Protein AF-A0A813IQT1-F1 (afdb_monomer_lite)

Secondary structure (DSSP, 8-state):
--STTS-SS-S---HHHHHHHHHHHHHHHT-HHHHTTS--SSS-HHHHHHHHHHHHHHHHHHHHHHHHHTTSSBTTS--GGG-PPPPPHHHHHHHHHHHHHHHHHHHHHHHHHH-------TT--HHHHHHHHHHHHHHHHHHHHHHHHHHHHHHHHHHHHHTTB-GGGHHHHHHHHHHHHHIIIIIHHHHHHHHHHHHHHHHHHH-THHHHS--GGGS--GGGGS------------------------------------SSSS--

Structure (mmCIF, N/CA/C/O backbone):
data_AF-A0A813IQT1-F1
#
_entry.id   AF-A0A813IQT1-F1
#
loop_
_atom_site.group_PDB
_atom_site.id
_atom_site.type_symbol
_atom_site.label_atom_id
_atom_site.label_alt_id
_atom_site.label_comp_id
_atom_site.label_asym_id
_atom_site.label_entity_id
_atom_site.label_seq_id
_atom_site.pdbx_PDB_ins_code
_atom_site.Cartn_x
_atom_site.Cartn_y
_atom_site.Cartn_z
_atom_site.occupancy
_atom_site.B_iso_or_equiv
_atom_site.auth_seq_id
_atom_site.auth_comp_id
_atom_site.auth_asym_id
_atom_site.auth_atom_id
_atom_site.pdbx_PDB_model_num
ATOM 1 N N . ALA A 1 1 ? 20.586 17.215 -17.213 1.00 43.97 1 ALA A N 1
ATOM 2 C CA . ALA A 1 1 ? 20.617 18.645 -16.822 1.00 43.97 1 ALA A CA 1
ATOM 3 C C . ALA A 1 1 ? 19.893 19.003 -15.509 1.00 43.97 1 ALA A C 1
ATOM 5 O O . ALA A 1 1 ? 20.012 20.142 -15.084 1.00 43.97 1 ALA A O 1
ATOM 6 N N . PHE A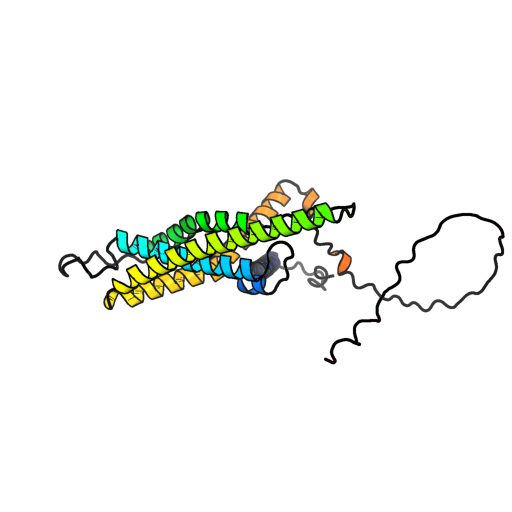 1 2 ? 19.193 18.095 -14.807 1.00 38.38 2 PHE A N 1
ATOM 7 C CA . PHE A 1 2 ? 18.514 18.451 -13.538 1.00 38.38 2 PHE A CA 1
ATOM 8 C C . PHE A 1 2 ? 19.446 18.551 -12.308 1.00 38.38 2 PHE A C 1
ATOM 10 O O . PHE A 1 2 ? 19.027 19.046 -11.267 1.00 38.38 2 PHE A O 1
ATOM 17 N N . TYR A 1 3 ? 20.707 18.111 -12.420 1.00 43.12 3 TYR A N 1
ATOM 18 C CA . TYR A 1 3 ? 21.702 18.186 -11.338 1.00 43.12 3 TYR A CA 1
ATOM 19 C C . TYR A 1 3 ? 22.648 19.396 -11.425 1.00 43.12 3 TYR A C 1
ATOM 21 O O . TYR A 1 3 ? 23.208 19.776 -10.403 1.00 43.12 3 TYR A O 1
ATOM 29 N N . ASP A 1 4 ? 22.764 20.056 -12.584 1.00 44.69 4 ASP A N 1
ATOM 30 C CA . ASP A 1 4 ? 23.645 21.229 -12.753 1.00 44.69 4 ASP A CA 1
ATOM 31 C C . ASP A 1 4 ? 22.992 22.558 -12.338 1.00 44.69 4 ASP A C 1
ATOM 33 O O . ASP A 1 4 ? 23.643 23.598 -12.321 1.00 44.69 4 ASP A O 1
ATOM 37 N N . TYR A 1 5 ? 21.712 22.542 -11.950 1.00 45.12 5 TYR A N 1
ATOM 38 C CA . TYR A 1 5 ? 20.984 23.743 -11.521 1.00 45.12 5 TYR A CA 1
ATOM 39 C C . TYR A 1 5 ? 21.107 24.075 -10.023 1.00 45.12 5 TYR A C 1
ATOM 41 O O . TYR A 1 5 ? 20.497 25.033 -9.551 1.00 45.12 5 TYR A O 1
ATOM 49 N N . VAL A 1 6 ? 21.911 23.333 -9.258 1.00 48.72 6 VAL A N 1
ATOM 50 C CA . VAL A 1 6 ? 22.161 23.601 -7.831 1.00 48.72 6 VAL A CA 1
ATOM 51 C C . VAL A 1 6 ? 23.652 23.358 -7.572 1.00 48.72 6 VAL A C 1
ATOM 53 O O . VAL A 1 6 ? 24.035 22.304 -7.091 1.00 48.72 6 VAL A O 1
ATOM 56 N N . THR A 1 7 ? 24.573 24.214 -8.002 1.00 43.78 7 THR A N 1
ATOM 57 C CA . THR A 1 7 ? 24.781 25.562 -7.459 1.00 43.78 7 THR A CA 1
ATOM 58 C C . THR A 1 7 ? 25.529 26.447 -8.469 1.00 43.78 7 THR A C 1
ATOM 60 O O . THR A 1 7 ? 26.731 26.245 -8.675 1.00 43.78 7 THR A O 1
ATOM 63 N N . PRO A 1 8 ? 24.892 27.465 -9.070 1.00 42.19 8 PRO A N 1
ATOM 64 C CA . PRO A 1 8 ? 25.616 28.508 -9.783 1.00 42.19 8 PRO A CA 1
ATOM 65 C C . PRO A 1 8 ? 26.256 29.442 -8.744 1.00 42.19 8 PRO A C 1
ATOM 67 O O . PRO A 1 8 ? 25.634 30.383 -8.263 1.00 42.19 8 PRO A O 1
ATOM 70 N N . GLY A 1 9 ? 27.488 29.132 -8.342 1.00 47.94 9 GLY A N 1
ATOM 71 C CA . GLY A 1 9 ? 28.279 29.940 -7.412 1.00 47.94 9 GLY A CA 1
ATOM 72 C C . GLY A 1 9 ? 28.971 29.075 -6.367 1.00 47.94 9 GLY A C 1
ATOM 73 O O . GLY A 1 9 ? 28.310 28.447 -5.549 1.00 47.94 9 GLY A O 1
ATOM 74 N N . GLY A 1 10 ? 30.304 29.032 -6.408 1.00 52.34 10 GLY A N 1
ATOM 75 C CA . GLY A 1 10 ? 31.183 28.184 -5.592 1.00 52.34 10 GLY A CA 1
ATOM 76 C C . GLY A 1 10 ? 31.228 28.492 -4.090 1.00 52.34 10 GLY A C 1
ATOM 77 O O . GLY A 1 10 ? 32.290 28.398 -3.481 1.00 52.34 10 GLY A O 1
ATOM 78 N N . THR A 1 11 ? 30.108 28.850 -3.469 1.00 52.75 11 THR A N 1
ATOM 79 C CA . THR A 1 11 ? 29.973 28.853 -2.014 1.00 52.75 11 THR A CA 1
ATOM 80 C C . THR A 1 11 ? 29.523 27.469 -1.566 1.00 52.75 11 THR A C 1
ATOM 82 O O . THR A 1 11 ? 28.472 26.981 -1.967 1.00 52.75 11 THR A O 1
ATOM 85 N N . SER A 1 12 ? 30.356 26.824 -0.743 1.00 59.12 12 SER A N 1
ATOM 86 C CA . SER A 1 12 ? 30.078 25.583 -0.009 1.00 59.12 12 SER A CA 1
ATOM 87 C C . SER A 1 12 ? 28.621 25.551 0.480 1.00 59.12 12 SER A C 1
ATOM 89 O O . SER A 1 12 ? 28.292 26.129 1.519 1.00 59.12 12 SER A O 1
ATOM 91 N N . ALA A 1 13 ? 27.733 24.906 -0.278 1.00 60.44 13 ALA A N 1
ATOM 92 C CA . ALA A 1 13 ? 26.344 24.753 0.116 1.00 60.44 13 ALA A CA 1
ATOM 93 C C . ALA A 1 13 ? 26.307 23.959 1.423 1.00 60.44 13 ALA A C 1
ATOM 95 O O . ALA A 1 13 ? 26.876 22.870 1.507 1.00 60.44 13 ALA A O 1
ATOM 96 N N . ASN A 1 14 ? 25.654 24.518 2.447 1.00 81.44 14 ASN A N 1
ATOM 97 C CA . ASN A 1 14 ? 25.532 23.873 3.749 1.00 81.44 14 ASN A CA 1
ATOM 98 C C . ASN A 1 14 ? 25.047 22.422 3.563 1.00 81.44 14 ASN A C 1
ATOM 100 O O . ASN A 1 14 ? 23.978 22.219 2.974 1.00 81.44 14 ASN A O 1
ATOM 104 N N . PRO A 1 15 ? 25.772 21.410 4.077 1.00 78.69 15 PRO A N 1
ATOM 105 C CA . PRO A 1 15 ? 25.440 19.996 3.864 1.00 78.69 15 PRO A CA 1
ATOM 106 C C . PRO A 1 15 ? 24.033 19.653 4.373 1.00 78.69 15 PRO A C 1
ATOM 108 O O . PRO A 1 15 ? 23.357 18.782 3.825 1.00 78.69 15 PRO A O 1
ATOM 111 N N . VAL A 1 16 ? 23.556 20.406 5.368 1.00 79.62 16 VAL A N 1
ATOM 112 C CA . VAL A 1 16 ? 22.191 20.334 5.898 1.00 79.62 16 VAL A CA 1
ATOM 113 C C . VAL A 1 16 ? 21.148 20.690 4.834 1.00 79.62 16 VAL A C 1
ATOM 115 O O . VAL A 1 16 ? 20.162 19.974 4.693 1.00 79.62 16 VAL A O 1
ATOM 118 N N . TRP A 1 17 ? 21.357 21.751 4.047 1.00 77.62 17 TRP A N 1
ATOM 119 C CA . TRP A 1 17 ? 20.396 22.165 3.020 1.00 77.62 17 TRP A CA 1
ATOM 120 C C . TRP A 1 17 ? 20.314 21.150 1.879 1.00 77.62 17 TRP A C 1
ATOM 122 O O . TRP A 1 17 ? 19.221 20.773 1.461 1.00 77.62 17 TRP A O 1
ATOM 132 N N . ALA A 1 18 ? 21.461 20.626 1.436 1.00 74.69 18 ALA A N 1
ATOM 133 C CA . ALA A 1 18 ? 21.503 19.559 0.439 1.00 74.69 18 ALA A CA 1
ATOM 134 C C . ALA A 1 18 ? 20.788 18.285 0.931 1.00 74.69 18 ALA A C 1
ATOM 136 O O . ALA A 1 18 ? 20.052 17.656 0.169 1.00 74.69 18 ALA A O 1
ATOM 137 N N . PHE A 1 19 ? 20.959 17.919 2.206 1.00 75.81 19 PHE A N 1
ATOM 138 C CA . PHE A 1 19 ? 20.253 16.794 2.822 1.00 75.81 19 PHE A CA 1
ATOM 139 C C . PHE A 1 19 ? 18.737 17.023 2.898 1.00 75.81 19 PHE A C 1
ATOM 141 O O . PHE A 1 19 ? 17.968 16.136 2.520 1.00 75.81 19 PHE A O 1
ATOM 148 N N . LEU A 1 20 ? 18.297 18.205 3.341 1.00 76.94 20 LEU A N 1
ATOM 149 C CA . LEU A 1 20 ? 16.876 18.556 3.433 1.00 76.94 20 LEU A CA 1
ATOM 150 C C . LEU A 1 20 ? 16.208 18.577 2.055 1.00 76.94 20 LEU A C 1
ATOM 152 O O . LEU A 1 20 ? 15.131 18.009 1.897 1.00 76.94 20 LEU A O 1
ATOM 156 N N . TRP A 1 21 ? 16.866 19.152 1.048 1.00 77.62 21 TRP A N 1
ATOM 157 C CA . TRP A 1 21 ? 16.367 19.180 -0.326 1.00 77.62 21 TRP A CA 1
ATOM 158 C C . TRP A 1 21 ? 16.241 17.775 -0.926 1.00 77.62 21 TRP A C 1
ATOM 160 O O . TRP A 1 21 ? 15.195 17.426 -1.471 1.00 77.62 21 TRP A O 1
ATOM 170 N N . ARG A 1 22 ? 17.266 16.924 -0.764 1.00 75.25 22 ARG A N 1
ATOM 171 C CA . ARG A 1 22 ? 17.207 15.516 -1.196 1.00 75.25 22 ARG A CA 1
ATOM 172 C C . ARG A 1 22 ? 16.094 14.761 -0.476 1.00 75.25 22 ARG A C 1
ATOM 174 O O . ARG A 1 22 ? 15.325 14.060 -1.120 1.00 75.25 22 ARG A O 1
ATOM 181 N N . SER A 1 23 ? 15.961 14.948 0.835 1.00 71.94 23 SER A N 1
ATOM 182 C CA . SER A 1 23 ? 14.892 14.327 1.624 1.00 71.94 23 SER A CA 1
ATOM 183 C C . SER A 1 23 ? 13.507 14.787 1.166 1.00 71.94 23 SER A C 1
ATOM 185 O O . SER A 1 23 ? 12.589 13.974 1.088 1.00 71.94 23 SER A O 1
ATOM 187 N N . TRP A 1 24 ? 13.353 16.068 0.817 1.00 77.06 24 TRP A N 1
ATOM 188 C CA . TRP A 1 24 ? 12.110 16.615 0.279 1.00 77.06 24 TRP A CA 1
ATOM 189 C C . TRP A 1 24 ? 11.776 16.043 -1.101 1.00 77.06 24 TRP A C 1
ATOM 191 O O . TRP A 1 24 ? 10.650 15.599 -1.302 1.00 77.06 24 TRP A O 1
ATOM 201 N N . LEU A 1 25 ? 12.747 15.972 -2.018 1.00 77.38 25 LEU A N 1
ATOM 202 C CA . LEU A 1 25 ? 12.561 15.363 -3.339 1.00 77.38 25 LEU A CA 1
ATOM 203 C C . LEU A 1 25 ? 12.181 13.887 -3.233 1.00 77.38 25 LEU A C 1
ATOM 205 O O . LEU A 1 25 ? 11.262 13.437 -3.909 1.00 77.38 25 LEU A O 1
ATOM 209 N N . VAL A 1 26 ? 12.847 13.142 -2.351 1.00 74.81 26 VAL A N 1
ATOM 210 C CA . VAL A 1 26 ? 12.523 11.737 -2.100 1.00 74.81 26 VAL A CA 1
ATOM 211 C C . VAL A 1 26 ? 11.120 11.632 -1.498 1.00 74.81 26 VAL A C 1
ATOM 213 O O . VAL A 1 26 ? 10.299 10.878 -2.000 1.00 74.81 26 VAL A O 1
ATOM 216 N N . LYS A 1 27 ? 10.764 12.457 -0.509 1.00 73.44 27 LYS A N 1
ATOM 217 C CA . LYS A 1 27 ? 9.394 12.499 0.028 1.00 73.44 27 LYS A CA 1
ATOM 218 C C . LYS A 1 27 ? 8.353 12.812 -1.053 1.00 73.44 27 LYS A C 1
ATOM 220 O O . LYS A 1 27 ? 7.287 12.204 -1.051 1.00 73.44 27 LYS A O 1
ATOM 225 N N . ALA A 1 28 ? 8.645 13.745 -1.957 1.00 76.88 28 ALA A N 1
ATOM 226 C CA . ALA A 1 28 ? 7.772 14.085 -3.075 1.00 76.88 28 ALA A CA 1
ATOM 227 C C . ALA A 1 28 ? 7.639 12.912 -4.062 1.00 76.88 28 ALA A C 1
ATOM 229 O O . ALA A 1 28 ? 6.530 12.616 -4.500 1.00 76.88 28 ALA A O 1
ATOM 230 N N . ALA A 1 29 ? 8.737 12.204 -4.343 1.00 73.81 29 ALA A N 1
ATOM 231 C CA . ALA A 1 29 ? 8.758 11.027 -5.210 1.00 73.81 29 ALA A CA 1
ATOM 232 C C . ALA A 1 29 ? 8.012 9.825 -4.607 1.00 73.81 29 ALA A C 1
ATOM 234 O O . ALA A 1 29 ? 7.336 9.099 -5.327 1.00 73.81 29 ALA A O 1
ATOM 235 N N . PHE A 1 30 ? 8.089 9.641 -3.287 1.00 75.31 30 PHE A N 1
ATOM 236 C CA . PHE A 1 30 ? 7.401 8.572 -2.556 1.00 75.31 30 PHE A CA 1
ATOM 237 C C . PHE A 1 30 ? 6.010 8.973 -2.055 1.00 75.31 30 PHE A C 1
ATOM 239 O O . PHE A 1 30 ? 5.391 8.220 -1.303 1.00 75.31 30 PHE A O 1
ATOM 246 N N . ASN A 1 31 ? 5.499 10.149 -2.431 1.00 83.06 31 ASN A N 1
ATOM 247 C CA . ASN A 1 31 ? 4.139 10.518 -2.074 1.00 83.06 31 ASN A CA 1
ATOM 248 C C . ASN A 1 31 ? 3.171 9.604 -2.846 1.00 83.06 31 ASN A C 1
ATOM 250 O O . ASN A 1 31 ? 3.142 9.675 -4.076 1.00 83.06 31 ASN A O 1
ATOM 254 N N . PRO A 1 32 ? 2.346 8.787 -2.167 1.00 81.38 32 PRO A N 1
ATOM 255 C CA . PRO A 1 32 ? 1.461 7.835 -2.839 1.00 81.38 32 PRO A CA 1
ATOM 256 C C . PRO A 1 32 ? 0.466 8.516 -3.791 1.00 81.38 32 PRO A C 1
ATOM 258 O O . PRO A 1 32 ? 0.027 7.910 -4.766 1.00 81.38 32 PRO A O 1
ATOM 261 N N . LEU A 1 33 ? 0.130 9.787 -3.541 1.00 85.12 33 LEU A N 1
ATOM 262 C CA . LEU A 1 33 ? -0.720 10.579 -4.431 1.00 85.12 33 LEU A CA 1
ATOM 263 C C . LEU A 1 33 ? 0.017 11.036 -5.690 1.00 85.12 33 LEU A C 1
ATOM 265 O O . LEU A 1 33 ? -0.574 11.059 -6.764 1.00 85.12 33 LEU A O 1
ATOM 269 N N . ALA A 1 34 ? 1.302 11.371 -5.570 1.00 84.69 34 ALA A N 1
ATOM 270 C CA . ALA A 1 34 ? 2.126 11.679 -6.732 1.00 84.69 34 ALA A CA 1
ATOM 271 C C . ALA A 1 34 ? 2.399 10.407 -7.544 1.00 84.69 34 ALA A C 1
ATOM 273 O O . ALA A 1 34 ? 2.370 10.440 -8.765 1.00 84.69 34 ALA A O 1
ATOM 274 N N . GLU A 1 35 ? 2.582 9.258 -6.889 1.00 80.62 35 GLU A N 1
ATOM 275 C CA . GLU A 1 35 ? 2.790 7.984 -7.578 1.00 80.62 35 GLU A CA 1
ATOM 276 C C . GLU A 1 35 ? 1.625 7.636 -8.520 1.00 80.62 35 GLU A C 1
ATOM 278 O O . GLU A 1 35 ? 1.849 7.096 -9.602 1.00 80.62 35 GLU A O 1
ATOM 283 N N . LEU A 1 36 ? 0.390 8.002 -8.162 1.00 84.31 36 LEU A N 1
ATOM 284 C CA . LEU A 1 36 ? -0.791 7.788 -9.003 1.00 84.31 36 LEU A CA 1
ATOM 285 C C . LEU A 1 36 ? -0.729 8.524 -10.349 1.00 84.31 36 LEU A C 1
ATOM 287 O O . LEU A 1 36 ? -1.338 8.040 -11.305 1.00 84.31 36 LEU A O 1
ATOM 291 N N . SER A 1 37 ? -0.005 9.645 -10.447 1.00 84.50 37 SER A N 1
ATOM 292 C CA . SER A 1 37 ? 0.112 10.407 -11.696 1.00 84.50 37 SER A CA 1
ATOM 293 C C . SER A 1 37 ? 1.207 9.880 -12.627 1.00 84.50 37 SER A C 1
ATOM 295 O O . SER A 1 37 ? 1.102 10.045 -13.842 1.00 84.50 37 SER A O 1
ATOM 297 N N . TYR A 1 38 ? 2.231 9.200 -12.102 1.00 83.19 38 TYR A N 1
ATOM 298 C CA . TYR A 1 38 ? 3.299 8.640 -12.932 1.00 83.19 38 TYR A CA 1
ATOM 299 C C . TYR A 1 38 ? 2.814 7.416 -13.709 1.00 83.19 38 TYR A C 1
ATOM 301 O O . TYR A 1 38 ? 2.275 6.473 -13.130 1.00 83.19 38 TYR A O 1
ATOM 309 N N . LEU A 1 39 ? 3.055 7.378 -15.020 1.00 80.75 39 LEU A N 1
ATOM 310 C CA . LEU A 1 39 ? 2.833 6.195 -15.853 1.00 80.75 39 LEU A CA 1
ATOM 311 C C . LEU A 1 39 ? 3.932 5.159 -15.587 1.00 80.75 39 LEU A C 1
ATOM 313 O O . LEU A 1 39 ? 5.064 5.306 -16.033 1.00 80.75 39 LEU A O 1
ATOM 317 N N . SER A 1 40 ? 3.590 4.097 -14.854 1.00 83.00 40 SER A N 1
ATOM 318 C CA . SER A 1 40 ? 4.445 2.917 -14.707 1.00 83.00 40 SER A CA 1
ATOM 319 C C . SER A 1 40 ? 3.953 1.811 -15.630 1.00 83.00 40 SER A C 1
ATOM 321 O O . SER A 1 40 ? 2.781 1.431 -15.586 1.00 83.00 40 SER A O 1
ATOM 323 N N . VAL A 1 41 ? 4.863 1.268 -16.440 1.00 84.50 41 VAL A N 1
ATOM 324 C CA . VAL A 1 41 ? 4.584 0.123 -17.322 1.00 84.50 41 VAL A CA 1
ATOM 325 C C . VAL A 1 41 ? 4.325 -1.147 -16.499 1.00 84.50 41 VAL A C 1
ATOM 327 O O . VAL A 1 41 ? 3.455 -1.946 -16.839 1.00 84.50 41 VAL A O 1
ATOM 330 N N . HIS A 1 42 ? 5.014 -1.301 -15.363 1.00 87.94 42 HIS A N 1
ATOM 331 C CA . HIS A 1 42 ? 4.991 -2.511 -14.533 1.00 87.94 42 HIS A CA 1
ATOM 332 C C . HIS A 1 42 ? 3.687 -2.690 -13.752 1.00 87.94 42 HIS A C 1
ATOM 334 O O . HIS A 1 42 ? 3.213 -3.815 -13.572 1.00 87.94 42 HIS A O 1
ATOM 340 N N . VAL A 1 43 ? 3.096 -1.586 -13.284 1.00 92.31 43 VAL A N 1
ATOM 341 C CA . VAL A 1 43 ? 1.878 -1.606 -12.472 1.00 92.31 43 VAL A CA 1
ATOM 342 C C . VAL A 1 43 ? 0.935 -0.498 -12.932 1.00 92.31 43 VAL A C 1
ATOM 344 O O . VAL A 1 43 ? 1.200 0.691 -12.754 1.00 92.31 43 VAL A O 1
ATOM 347 N N . SER A 1 44 ? -0.221 -0.890 -13.472 1.00 92.62 44 SER A N 1
ATOM 348 C CA . SER A 1 44 ? -1.261 0.061 -13.889 1.00 92.62 44 SER A CA 1
ATOM 349 C C . SER A 1 44 ? -1.679 0.985 -12.736 1.00 92.62 44 SER A C 1
ATOM 351 O O . SER A 1 44 ? -1.725 0.547 -11.582 1.00 92.62 44 SER A O 1
ATOM 353 N N . ALA A 1 45 ? -2.057 2.229 -13.042 1.00 91.38 45 ALA A N 1
ATOM 354 C CA . ALA A 1 45 ? -2.528 3.198 -12.046 1.00 91.38 45 ALA A CA 1
ATOM 355 C C . ALA A 1 45 ? -3.683 2.654 -11.180 1.00 91.38 45 ALA A C 1
ATOM 357 O O . ALA A 1 45 ? -3.658 2.803 -9.962 1.00 91.38 45 ALA A O 1
ATOM 358 N N . GLY A 1 46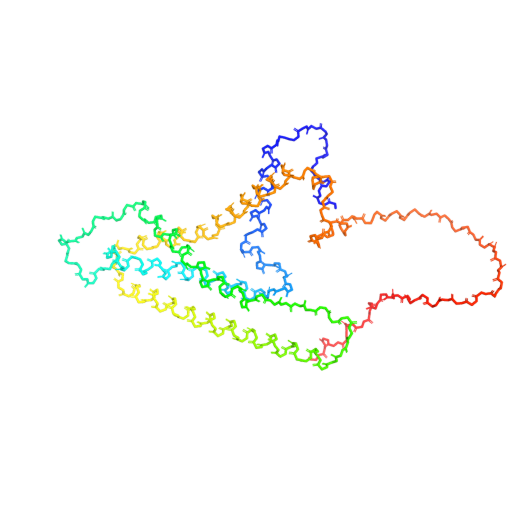 ? -4.630 1.917 -11.777 1.00 94.44 46 GLY A N 1
ATOM 359 C CA . GLY A 1 46 ? -5.743 1.301 -11.043 1.00 94.44 46 GLY A CA 1
ATOM 360 C C . GLY A 1 46 ? -5.298 0.303 -9.965 1.00 94.44 46 GLY A C 1
ATOM 361 O O . GLY A 1 46 ? -5.811 0.333 -8.850 1.00 94.44 46 GLY A O 1
ATOM 362 N N . LYS A 1 47 ? -4.291 -0.537 -10.248 1.00 95.19 47 LYS A N 1
ATOM 363 C CA . LYS A 1 47 ? -3.721 -1.460 -9.248 1.00 95.19 47 LYS A CA 1
ATOM 364 C C . LYS A 1 47 ? -3.020 -0.713 -8.110 1.00 95.19 47 LYS A C 1
ATOM 366 O O . LYS A 1 47 ? -3.163 -1.109 -6.958 1.00 95.19 47 LYS A O 1
ATOM 371 N N . ARG A 1 48 ? -2.296 0.372 -8.412 1.00 93.75 48 ARG A N 1
ATOM 372 C CA . ARG A 1 48 ? -1.650 1.221 -7.392 1.00 93.75 48 ARG A CA 1
ATOM 373 C C . ARG A 1 48 ? -2.679 1.899 -6.491 1.00 93.75 48 ARG A C 1
ATOM 375 O O . ARG A 1 48 ? -2.569 1.797 -5.273 1.00 93.75 48 ARG A O 1
ATOM 382 N N . ALA A 1 49 ? -3.725 2.484 -7.078 1.00 94.50 49 ALA A N 1
ATOM 383 C CA . ALA A 1 49 ? -4.849 3.052 -6.333 1.00 94.50 49 ALA A CA 1
ATOM 384 C C . ALA A 1 49 ? -5.501 2.008 -5.419 1.00 94.50 49 ALA A C 1
ATOM 386 O O . ALA A 1 49 ? -5.744 2.268 -4.243 1.00 94.50 49 ALA A O 1
ATOM 387 N N . LYS A 1 50 ? -5.718 0.796 -5.941 1.00 95.44 50 LYS A N 1
ATOM 388 C CA . LYS A 1 50 ? -6.285 -0.317 -5.181 1.00 95.44 50 LYS A CA 1
ATOM 389 C C . LYS A 1 50 ? -5.397 -0.744 -4.009 1.00 95.44 50 LYS A C 1
ATOM 391 O O . LYS A 1 50 ? -5.904 -0.889 -2.904 1.00 95.44 50 LYS A O 1
ATOM 396 N N . LEU A 1 51 ? -4.088 -0.901 -4.221 1.00 95.06 51 LEU A N 1
ATOM 397 C CA . LEU A 1 51 ? -3.129 -1.239 -3.160 1.00 95.06 51 LEU A CA 1
ATOM 398 C C . LEU A 1 51 ? -3.064 -0.161 -2.069 1.00 95.06 51 LEU A C 1
ATOM 400 O O . LEU A 1 51 ? -2.906 -0.491 -0.894 1.00 95.06 51 LEU A O 1
ATOM 404 N N . LEU A 1 52 ? -3.186 1.117 -2.444 1.00 93.25 52 LEU A N 1
ATOM 405 C CA . LEU A 1 52 ? -3.266 2.224 -1.492 1.00 93.25 52 LEU A CA 1
ATOM 406 C C . LEU A 1 52 ? -4.562 2.153 -0.672 1.00 93.25 52 LEU A C 1
ATOM 408 O O . LEU A 1 52 ? -4.512 2.243 0.554 1.00 93.25 52 LEU A O 1
ATOM 412 N N . ALA A 1 53 ? -5.700 1.936 -1.337 1.00 95.19 53 ALA A N 1
ATOM 413 C CA . ALA A 1 53 ? -6.999 1.796 -0.686 1.00 95.19 53 ALA A CA 1
ATOM 414 C C . ALA A 1 53 ? -7.031 0.605 0.287 1.00 95.19 53 ALA A C 1
ATOM 416 O O . ALA A 1 53 ? -7.427 0.777 1.435 1.00 95.19 53 ALA A O 1
ATOM 417 N N . ASP A 1 54 ? -6.531 -0.568 -0.116 1.00 95.81 54 ASP A N 1
ATOM 418 C CA . ASP A 1 54 ? -6.405 -1.747 0.761 1.00 95.81 54 ASP A CA 1
ATOM 419 C C . ASP A 1 54 ? -5.415 -1.522 1.905 1.00 95.81 54 ASP A C 1
ATOM 421 O O . ASP A 1 54 ? -5.560 -2.081 2.993 1.00 95.81 54 ASP A O 1
ATOM 425 N N . GLY A 1 55 ? -4.401 -0.687 1.671 1.00 94.00 55 GLY A N 1
ATOM 426 C CA . GLY A 1 55 ? -3.485 -0.219 2.700 1.00 94.00 55 GLY A CA 1
ATOM 427 C C . GLY A 1 55 ? -4.218 0.513 3.824 1.00 94.00 55 GLY A C 1
ATOM 428 O O . GLY A 1 55 ? -3.984 0.222 4.993 1.00 94.00 55 GLY A O 1
ATOM 429 N N . LEU A 1 56 ? -5.127 1.424 3.474 1.00 94.44 56 LEU A N 1
ATOM 430 C CA . LEU A 1 56 ? -5.924 2.186 4.439 1.00 94.44 56 LEU A CA 1
ATOM 431 C C . LEU A 1 56 ? -7.038 1.336 5.063 1.00 94.44 56 LEU A C 1
ATOM 433 O O . LEU A 1 56 ? -7.189 1.311 6.279 1.00 94.44 56 LEU A O 1
ATOM 437 N N . LEU A 1 57 ? -7.800 0.597 4.253 1.00 96.00 57 LEU A N 1
ATOM 438 C CA . LEU A 1 57 ? -8.880 -0.262 4.745 1.00 96.00 57 LEU A CA 1
ATOM 439 C C . LEU A 1 57 ? -8.349 -1.366 5.663 1.00 96.00 57 LEU A C 1
ATOM 441 O O . LEU A 1 57 ? -8.937 -1.642 6.704 1.00 96.00 57 LEU A O 1
ATOM 445 N N . GLY A 1 58 ? -7.214 -1.970 5.319 1.00 96.62 58 GLY A N 1
ATOM 446 C CA . GLY A 1 58 ? -6.608 -3.023 6.122 1.00 96.62 58 GLY A CA 1
ATOM 447 C C . GLY A 1 58 ? -6.083 -2.539 7.472 1.00 96.62 58 GLY A C 1
ATOM 448 O O . GLY A 1 58 ? -6.324 -3.200 8.480 1.00 96.62 58 GLY A O 1
ATOM 449 N N . THR A 1 59 ? -5.427 -1.373 7.539 1.00 95.12 59 THR A N 1
ATOM 450 C CA . THR A 1 59 ? -4.978 -0.820 8.832 1.00 95.12 59 THR A CA 1
ATOM 451 C C . THR A 1 59 ? -6.153 -0.462 9.732 1.00 95.12 59 THR A C 1
ATOM 453 O O . THR A 1 59 ? -6.099 -0.735 10.933 1.00 95.12 59 THR A O 1
ATOM 456 N N . LEU A 1 60 ? -7.236 0.067 9.158 1.00 95.12 60 LEU A N 1
ATOM 457 C CA . LEU A 1 60 ? -8.469 0.359 9.886 1.00 95.12 60 LEU A CA 1
ATOM 458 C C . LEU A 1 60 ? -9.168 -0.906 10.373 1.00 95.12 60 LEU A C 1
ATOM 460 O O . LEU A 1 60 ? -9.536 -0.971 11.541 1.00 95.12 60 LEU A O 1
ATOM 464 N N . ALA A 1 61 ? -9.300 -1.927 9.528 1.00 97.19 61 ALA A N 1
ATOM 465 C CA . ALA A 1 61 ? -9.901 -3.198 9.919 1.00 97.19 61 ALA A CA 1
ATOM 466 C C . ALA A 1 61 ? -9.125 -3.862 11.070 1.00 97.19 61 ALA A C 1
ATOM 468 O O . ALA A 1 61 ? -9.729 -4.326 12.033 1.00 97.19 61 ALA A O 1
ATOM 469 N N . ILE A 1 62 ? -7.788 -3.858 11.023 1.00 96.62 62 ILE A N 1
ATOM 470 C CA . ILE A 1 62 ? -6.963 -4.420 12.104 1.00 96.62 62 ILE A CA 1
ATOM 471 C C . ILE A 1 62 ? -7.048 -3.559 13.371 1.00 96.62 62 ILE A C 1
ATOM 473 O O . ILE A 1 62 ? -7.169 -4.110 14.463 1.00 96.62 62 ILE A O 1
ATOM 477 N N . SER A 1 63 ? -7.075 -2.228 13.246 1.00 94.75 63 SER A N 1
ATOM 478 C CA . SER A 1 63 ? -7.286 -1.331 14.394 1.00 94.75 63 SER A CA 1
ATOM 479 C C . SER A 1 63 ? -8.641 -1.595 15.061 1.00 94.75 63 SER A C 1
ATOM 481 O O . SER A 1 63 ? -8.711 -1.707 16.281 1.00 94.75 63 SER A O 1
ATOM 483 N N . ALA A 1 64 ? -9.704 -1.762 14.268 1.00 95.06 64 ALA A N 1
ATOM 484 C CA . ALA A 1 64 ? -11.041 -2.111 14.746 1.00 95.06 64 ALA A CA 1
ATOM 485 C C . ALA A 1 64 ? -11.054 -3.456 15.491 1.00 95.06 64 ALA A C 1
ATOM 487 O O . ALA A 1 64 ? -11.636 -3.560 16.573 1.00 95.06 64 ALA A O 1
ATOM 488 N N . LEU A 1 65 ? -10.366 -4.475 14.963 1.00 95.50 65 LEU A N 1
ATOM 489 C CA . LEU A 1 65 ? -10.209 -5.761 15.648 1.00 95.50 65 LEU A CA 1
ATOM 490 C C . LEU A 1 65 ? -9.458 -5.609 16.973 1.00 95.50 65 LEU A C 1
ATOM 492 O O . LEU A 1 65 ? -9.904 -6.148 17.981 1.00 95.50 65 LEU A O 1
ATOM 496 N N . LEU A 1 66 ? -8.358 -4.853 17.001 1.00 93.38 66 LEU A N 1
ATOM 497 C CA . LEU A 1 66 ? -7.585 -4.628 18.225 1.00 93.38 66 LEU A CA 1
ATOM 498 C C . LEU A 1 66 ? -8.401 -3.882 19.288 1.00 93.38 66 LEU A C 1
ATOM 500 O O . LEU A 1 66 ? -8.373 -4.289 20.446 1.00 93.38 66 LEU A O 1
ATOM 504 N N . PHE A 1 67 ? -9.180 -2.867 18.901 1.00 91.06 67 PHE A N 1
ATOM 505 C CA . PHE A 1 67 ? -10.102 -2.175 19.809 1.00 91.06 67 PHE A CA 1
ATOM 506 C C . PHE A 1 67 ? -11.247 -3.062 20.306 1.00 91.06 67 PHE A C 1
ATOM 508 O O . PHE A 1 67 ? -11.699 -2.909 21.444 1.00 91.06 67 PHE A O 1
ATOM 515 N N . SER A 1 68 ? -11.705 -3.993 19.466 1.00 92.19 68 SER A N 1
ATOM 516 C CA . SER A 1 68 ? -12.716 -4.982 19.846 1.00 92.19 68 SER A CA 1
ATOM 517 C C . SER A 1 68 ? -12.161 -5.976 20.863 1.00 92.19 68 SER A C 1
ATOM 519 O O . SER A 1 68 ? -12.809 -6.260 21.865 1.00 92.19 68 SER A O 1
ATOM 521 N N . VAL A 1 69 ? -10.938 -6.468 20.637 1.00 92.19 69 VAL A N 1
ATOM 522 C CA . VAL A 1 69 ? -10.259 -7.427 21.521 1.00 92.19 69 VAL A CA 1
ATOM 523 C C . VAL A 1 69 ? -9.867 -6.787 22.854 1.00 92.19 69 VAL A C 1
ATOM 525 O O . VAL A 1 69 ? -9.994 -7.433 23.890 1.00 92.19 69 VAL A O 1
ATOM 528 N N . SER A 1 70 ? -9.432 -5.523 22.864 1.00 88.75 70 SER A N 1
ATOM 529 C CA . SER A 1 70 ? -9.109 -4.808 24.107 1.00 88.75 70 SER A CA 1
ATOM 530 C C . SER A 1 70 ? -10.342 -4.395 24.912 1.00 88.75 70 SER A C 1
ATOM 532 O O . SER A 1 70 ? -10.198 -3.974 26.058 1.00 88.75 70 SER A O 1
ATOM 534 N N . GLY A 1 71 ? -11.542 -4.462 24.322 1.00 85.81 71 GLY A N 1
ATOM 535 C CA . GLY A 1 71 ? -12.788 -4.028 24.956 1.00 85.81 71 GLY A CA 1
ATOM 536 C C . GLY A 1 71 ? -12.854 -2.523 25.233 1.00 85.81 71 GLY A C 1
ATOM 537 O O . GLY A 1 71 ? -13.694 -2.081 26.009 1.00 85.81 71 GLY A O 1
ATOM 538 N N . SER A 1 72 ? -11.971 -1.725 24.625 1.00 79.81 72 SER A N 1
ATOM 539 C CA . SER A 1 72 ? -11.832 -0.296 24.941 1.00 79.81 72 SER A CA 1
ATOM 540 C C . SER A 1 72 ? -12.780 0.617 24.159 1.00 79.81 72 SER A C 1
ATOM 542 O O . SER A 1 72 ? -12.804 1.810 24.440 1.00 79.81 72 SER A O 1
ATOM 544 N N . ALA A 1 73 ? -13.487 0.085 23.155 1.00 77.94 73 ALA A N 1
ATOM 545 C CA . ALA A 1 73 ? -14.402 0.849 22.296 1.00 77.94 73 ALA A CA 1
ATOM 546 C C . ALA A 1 73 ? -15.761 0.159 22.055 1.00 77.94 73 ALA A C 1
ATOM 548 O O . ALA A 1 73 ? -16.599 0.679 21.323 1.00 77.94 73 ALA A O 1
ATOM 549 N N . VAL A 1 74 ? -15.979 -1.035 22.620 1.00 76.88 74 VAL A N 1
ATOM 550 C CA . VAL A 1 74 ? -17.206 -1.815 22.399 1.00 76.88 74 VAL A CA 1
ATOM 551 C C . VAL A 1 74 ? -18.122 -1.652 23.606 1.00 76.88 74 VAL A C 1
ATOM 553 O O . VAL A 1 74 ? -17.900 -2.249 24.659 1.00 76.88 74 VAL A O 1
ATOM 556 N N . ALA A 1 75 ? -19.174 -0.849 23.439 1.00 61.69 75 ALA A N 1
ATOM 557 C CA . ALA A 1 75 ? -20.122 -0.514 24.503 1.00 61.69 75 ALA A CA 1
ATOM 558 C C . ALA A 1 75 ? -21.083 -1.668 24.851 1.00 61.69 75 ALA A C 1
ATOM 560 O O . ALA A 1 75 ? -21.654 -1.705 25.937 1.00 61.69 75 ALA A O 1
ATOM 561 N N . ALA A 1 76 ? -21.257 -2.637 23.947 1.00 60.22 76 ALA A N 1
ATOM 562 C CA . ALA A 1 76 ? -22.378 -3.576 23.988 1.00 60.22 76 ALA A CA 1
ATOM 563 C C . ALA A 1 76 ? -22.374 -4.587 25.155 1.00 60.22 76 ALA A C 1
ATOM 565 O O . ALA A 1 76 ? -23.361 -5.301 25.327 1.00 60.22 76 ALA A O 1
ATOM 566 N N . ARG A 1 77 ? -21.287 -4.714 25.934 1.00 62.50 77 ARG A N 1
ATOM 567 C CA . ARG A 1 77 ? -21.185 -5.768 26.967 1.00 62.50 77 ARG A CA 1
ATOM 568 C C . ARG A 1 77 ? -20.588 -5.372 28.310 1.00 62.50 77 ARG A C 1
ATOM 570 O O . ARG A 1 77 ? -20.624 -6.207 29.211 1.00 62.50 77 ARG A O 1
ATOM 577 N N . ASN A 1 78 ? -20.071 -4.157 28.479 1.00 60.50 78 ASN A N 1
ATOM 578 C CA . ASN A 1 78 ? -19.498 -3.767 29.766 1.00 60.50 78 ASN A CA 1
ATOM 579 C C . ASN A 1 78 ? -20.478 -2.887 30.553 1.00 60.50 78 ASN A C 1
ATOM 581 O O . ASN A 1 78 ? -20.798 -1.792 30.089 1.00 60.50 78 ASN A O 1
ATOM 585 N N . PRO A 1 79 ? -20.959 -3.324 31.738 1.00 76.81 79 PRO A N 1
ATOM 586 C CA . PRO A 1 79 ? -21.679 -2.427 32.631 1.00 76.81 79 PRO A CA 1
ATOM 587 C C . PRO A 1 79 ? -20.780 -1.227 32.948 1.00 76.81 79 PRO A C 1
ATOM 589 O O . PRO A 1 79 ? -19.567 -1.375 33.102 1.00 76.81 79 PRO A O 1
ATOM 592 N N . THR A 1 80 ? -21.365 -0.036 33.062 1.00 70.50 80 THR A N 1
ATOM 593 C CA . THR A 1 80 ? -20.648 1.237 33.287 1.00 70.50 80 THR A CA 1
ATOM 594 C C . THR A 1 80 ? -19.707 1.212 34.499 1.00 70.50 80 THR A C 1
ATOM 596 O O . THR A 1 80 ? -18.748 1.977 34.551 1.00 70.50 80 THR A O 1
ATOM 599 N N . ALA A 1 81 ? -19.929 0.288 35.439 1.00 74.56 81 ALA A N 1
ATOM 600 C CA . ALA A 1 81 ? -19.073 0.031 36.594 1.00 74.56 81 ALA A CA 1
ATOM 601 C C . ALA A 1 81 ? -17.693 -0.579 36.254 1.00 74.56 81 ALA A C 1
ATOM 603 O O . ALA A 1 81 ? -16.801 -0.558 37.098 1.00 74.56 81 ALA A O 1
ATOM 604 N N . CYS A 1 82 ? -17.499 -1.107 35.042 1.00 72.00 82 CYS A N 1
ATOM 605 C CA . CYS A 1 82 ? -16.256 -1.738 34.587 1.00 72.00 82 CYS A CA 1
ATOM 606 C C . CYS A 1 82 ? -15.667 -1.032 33.357 1.00 72.00 82 CYS A C 1
ATOM 608 O O . CYS A 1 82 ? -15.126 -1.682 32.463 1.00 72.00 82 CYS A O 1
ATOM 610 N N . ALA A 1 83 ? -15.777 0.299 33.287 1.00 68.25 83 ALA A N 1
ATOM 611 C CA . ALA A 1 83 ? -15.083 1.064 32.260 1.00 68.25 83 ALA A CA 1
ATOM 612 C C . ALA A 1 83 ? -13.571 0.839 32.406 1.00 68.25 83 ALA A C 1
ATOM 614 O O . ALA A 1 83 ? -12.963 1.246 33.400 1.00 68.25 83 ALA A O 1
ATOM 615 N N . ALA A 1 84 ? -12.967 0.163 31.426 1.00 68.31 84 ALA A N 1
ATOM 616 C CA . ALA A 1 84 ? -11.521 0.042 31.365 1.00 68.31 84 ALA A CA 1
ATOM 617 C C . ALA A 1 84 ? -10.920 1.460 31.400 1.00 68.31 84 ALA A C 1
ATOM 619 O O . ALA A 1 84 ? -11.441 2.349 30.713 1.00 68.31 84 ALA A O 1
ATOM 620 N N . PRO A 1 85 ? -9.864 1.703 32.200 1.00 74.94 85 PRO A N 1
ATOM 621 C CA . PRO A 1 85 ? -9.220 3.007 32.250 1.00 74.94 85 PRO A CA 1
ATOM 622 C C . PRO A 1 85 ? -8.879 3.424 30.821 1.00 74.94 85 PRO A C 1
ATOM 624 O O . PRO A 1 85 ? -8.288 2.640 30.074 1.00 74.94 85 PRO A O 1
ATOM 627 N N . GLY A 1 86 ? -9.337 4.617 30.425 1.00 67.25 86 GLY A N 1
ATOM 628 C CA . GLY A 1 86 ? -9.241 5.092 29.047 1.00 67.25 86 GLY A CA 1
ATOM 629 C C . GLY A 1 86 ? -7.843 4.847 28.484 1.00 67.25 86 GLY A C 1
ATOM 630 O O . GLY A 1 86 ? -6.850 5.173 29.135 1.00 67.25 86 GLY A O 1
ATOM 631 N N . GLY A 1 87 ? -7.774 4.222 27.304 1.00 76.06 87 GLY A N 1
ATOM 632 C CA . GLY A 1 87 ? -6.505 3.847 26.689 1.00 76.06 87 GLY A CA 1
ATOM 633 C C . GLY A 1 87 ? -5.570 5.052 26.622 1.00 76.06 87 GLY A C 1
ATOM 634 O O . GLY A 1 87 ? -5.937 6.098 26.086 1.00 76.06 87 GLY A O 1
ATOM 635 N N . SER A 1 88 ? -4.374 4.917 27.194 1.00 88.44 88 SER A N 1
ATOM 636 C CA . SER A 1 88 ? -3.361 5.968 27.129 1.00 88.44 88 SER A CA 1
ATOM 637 C C . SER A 1 88 ? -3.019 6.280 25.668 1.00 88.44 88 SER A C 1
ATOM 639 O O . SER A 1 88 ? -3.143 5.426 24.789 1.00 88.44 88 SER A O 1
ATOM 641 N N . VAL A 1 89 ? -2.537 7.491 25.382 1.00 86.56 89 VAL A N 1
ATOM 642 C CA . VAL A 1 89 ? -2.096 7.859 24.020 1.00 86.56 89 VAL A CA 1
ATOM 643 C C . VAL A 1 89 ? -1.062 6.859 23.481 1.00 86.56 89 VAL A C 1
ATOM 645 O O . VAL A 1 89 ? -1.097 6.501 22.305 1.00 86.56 89 VAL A O 1
ATOM 648 N N . GLY A 1 90 ? -0.197 6.332 24.355 1.00 89.06 90 GLY A N 1
ATOM 649 C CA . GLY A 1 90 ? 0.766 5.287 24.003 1.00 89.06 90 GLY A CA 1
ATOM 650 C C . GLY A 1 90 ? 0.113 4.000 23.484 1.00 89.06 90 GLY A C 1
ATOM 651 O O . GLY A 1 90 ? 0.625 3.402 22.541 1.00 89.06 90 GLY A O 1
ATOM 652 N N . TRP A 1 91 ? -1.044 3.608 24.028 1.00 88.56 91 TRP A N 1
ATOM 653 C CA . TRP A 1 91 ? -1.810 2.463 23.531 1.00 88.56 91 TRP A CA 1
ATOM 654 C C . TRP A 1 91 ? -2.331 2.693 22.107 1.00 88.56 91 TRP A C 1
ATOM 656 O O . TRP A 1 91 ? -2.179 1.822 21.254 1.00 88.56 91 TRP A O 1
ATOM 666 N N . LEU A 1 92 ? -2.869 3.882 21.812 1.00 87.31 92 LEU A N 1
ATOM 667 C CA . LEU A 1 92 ? -3.352 4.229 20.465 1.00 87.31 92 LEU A CA 1
ATOM 668 C C . LEU A 1 92 ? -2.224 4.187 19.424 1.00 87.31 92 LEU A C 1
ATOM 670 O O . LEU A 1 92 ? -2.4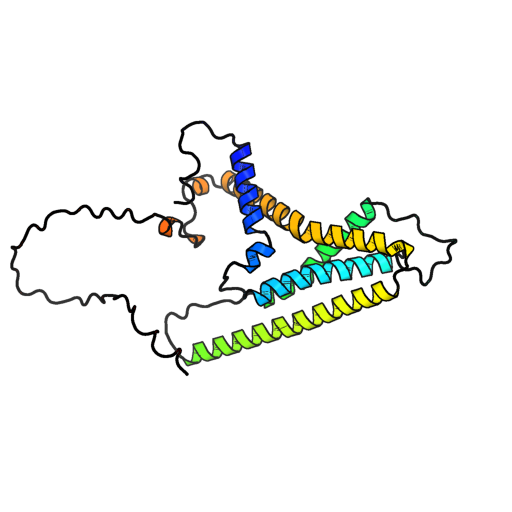01 3.663 18.320 1.00 87.31 92 LEU A O 1
ATOM 674 N N . VAL A 1 93 ? -1.042 4.692 19.789 1.00 88.12 93 VAL A N 1
ATOM 675 C CA . VAL A 1 93 ? 0.157 4.630 18.940 1.00 88.12 93 VAL A CA 1
ATOM 676 C C . VAL A 1 93 ? 0.583 3.178 18.710 1.00 88.12 93 VAL A C 1
ATOM 678 O O . VAL A 1 93 ? 0.852 2.795 17.572 1.00 88.12 93 VAL A O 1
ATOM 681 N N . LEU A 1 94 ? 0.592 2.347 19.757 1.00 90.38 94 LEU A N 1
ATOM 682 C CA . LEU A 1 94 ? 0.946 0.931 19.647 1.00 90.38 94 LEU A CA 1
ATOM 683 C C . LEU A 1 94 ? -0.025 0.160 18.739 1.00 90.38 94 LEU A C 1
ATOM 685 O O . LEU A 1 94 ? 0.422 -0.598 17.876 1.00 90.38 94 LEU A O 1
ATOM 689 N N . VAL A 1 95 ? -1.335 0.381 18.886 1.00 90.81 95 VAL A N 1
ATOM 690 C CA . VAL A 1 95 ? -2.372 -0.216 18.025 1.00 90.81 95 VAL A CA 1
ATOM 691 C C . VAL A 1 95 ? -2.166 0.194 16.568 1.00 90.81 95 VAL A C 1
ATOM 693 O O . VAL A 1 95 ? -2.205 -0.660 15.682 1.00 90.81 95 VAL A O 1
ATOM 696 N N . THR A 1 96 ? -1.874 1.471 16.319 1.00 88.38 96 THR A N 1
ATOM 697 C CA . THR A 1 96 ? -1.609 2.012 14.976 1.00 88.38 96 THR A CA 1
ATOM 698 C C . THR A 1 96 ? -0.391 1.342 14.332 1.00 88.38 96 THR A C 1
ATOM 700 O O . THR A 1 96 ? -0.475 0.829 13.214 1.00 88.38 96 THR A O 1
ATOM 703 N N . LEU A 1 97 ? 0.737 1.276 15.047 1.00 88.50 97 LEU A N 1
ATOM 704 C CA . LEU A 1 97 ? 1.970 0.656 14.547 1.00 88.50 97 LEU A CA 1
ATOM 705 C C . LEU A 1 97 ? 1.796 -0.845 14.297 1.00 88.50 97 LEU A C 1
ATOM 707 O O . LEU A 1 97 ? 2.211 -1.355 13.256 1.00 88.50 97 LEU A O 1
ATOM 711 N N . THR A 1 98 ? 1.138 -1.544 15.222 1.00 92.31 98 THR A N 1
ATOM 712 C CA . THR A 1 98 ? 0.877 -2.984 15.100 1.00 92.31 98 THR A CA 1
ATOM 713 C C . THR A 1 98 ? -0.054 -3.270 13.923 1.00 92.31 98 THR A C 1
ATOM 715 O O . THR A 1 98 ? 0.202 -4.183 13.141 1.00 92.31 98 THR A O 1
ATOM 718 N N . SER A 1 99 ? -1.091 -2.450 13.732 1.00 93.69 99 SER A N 1
ATOM 719 C CA . SER A 1 99 ? -2.008 -2.568 12.594 1.00 93.69 99 SER A CA 1
ATOM 720 C C . SER A 1 99 ? -1.300 -2.345 11.262 1.00 93.69 99 SER A C 1
ATOM 722 O O . SER A 1 99 ? -1.517 -3.101 10.317 1.00 93.69 99 SER A O 1
ATOM 724 N N . ALA A 1 100 ? -0.418 -1.344 11.185 1.00 89.81 100 ALA A N 1
ATOM 725 C CA . ALA A 1 100 ? 0.400 -1.091 10.001 1.00 89.81 100 ALA A CA 1
ATOM 726 C C . ALA A 1 100 ? 1.333 -2.270 9.681 1.00 89.81 100 ALA A C 1
ATOM 728 O O . ALA A 1 100 ? 1.408 -2.693 8.526 1.00 89.81 100 ALA A O 1
ATOM 729 N N . ALA A 1 101 ? 1.990 -2.833 10.699 1.00 90.88 101 ALA A N 1
ATOM 730 C CA . ALA A 1 101 ? 2.870 -3.988 10.543 1.00 90.88 101 ALA A CA 1
ATOM 731 C C . ALA A 1 101 ? 2.106 -5.236 10.072 1.00 90.88 101 ALA A C 1
ATOM 733 O O . ALA A 1 101 ? 2.515 -5.886 9.111 1.00 90.88 101 ALA A O 1
ATOM 734 N N . LEU A 1 102 ? 0.963 -5.544 10.689 1.00 95.00 102 LEU A N 1
ATOM 735 C CA . LEU A 1 102 ? 0.140 -6.692 10.306 1.00 95.00 102 LEU A CA 1
ATOM 736 C C . LEU A 1 102 ? -0.472 -6.525 8.908 1.00 95.00 102 LEU A C 1
ATOM 738 O O . LEU A 1 102 ? -0.530 -7.494 8.152 1.00 95.00 102 LEU A O 1
ATOM 742 N N . ASN A 1 103 ? -0.854 -5.303 8.515 1.00 95.62 103 ASN A N 1
ATOM 743 C CA . ASN A 1 103 ? -1.367 -5.041 7.168 1.00 95.62 103 ASN A CA 1
ATOM 744 C C . ASN A 1 103 ? -0.286 -5.141 6.073 1.00 95.62 103 ASN A C 1
ATOM 746 O O . ASN A 1 103 ? -0.609 -5.269 4.890 1.00 95.62 103 ASN A O 1
ATOM 750 N N . ALA A 1 104 ? 1.002 -5.125 6.434 1.00 91.88 104 ALA A N 1
ATOM 751 C CA . ALA A 1 104 ? 2.082 -5.306 5.468 1.00 91.88 104 ALA A CA 1
ATOM 752 C C . ALA A 1 104 ? 2.049 -6.701 4.820 1.00 91.88 104 ALA A C 1
ATOM 754 O O . ALA A 1 104 ? 2.390 -6.826 3.645 1.00 91.88 104 ALA A O 1
ATOM 755 N N . LEU A 1 105 ? 1.591 -7.735 5.538 1.00 95.19 105 LEU A N 1
ATOM 756 C CA . LEU A 1 105 ? 1.511 -9.110 5.029 1.00 95.19 105 LEU A CA 1
ATOM 757 C C . LEU A 1 105 ? 0.537 -9.255 3.844 1.00 95.19 105 LEU A C 1
ATOM 759 O O . LEU A 1 105 ? 0.995 -9.595 2.747 1.00 95.19 105 LEU A O 1
ATOM 763 N N . PRO A 1 106 ? -0.775 -8.969 3.989 1.00 96.12 106 PRO A N 1
ATOM 764 C CA . PRO A 1 106 ? -1.706 -9.079 2.869 1.00 96.12 106 PRO A CA 1
ATOM 765 C C . PRO A 1 106 ? -1.376 -8.085 1.748 1.00 96.12 106 PRO A C 1
ATOM 767 O O . PRO A 1 106 ? -1.550 -8.403 0.571 1.00 96.12 106 PRO A O 1
ATOM 770 N N . ARG A 1 107 ? -0.824 -6.910 2.081 1.00 94.62 107 ARG A N 1
ATOM 771 C CA . ARG A 1 107 ? -0.379 -5.934 1.081 1.00 94.62 107 ARG A CA 1
ATOM 772 C C . ARG A 1 107 ? 0.796 -6.446 0.249 1.00 94.62 107 ARG A C 1
ATOM 774 O O . ARG A 1 107 ? 0.785 -6.273 -0.965 1.00 94.62 107 ARG A O 1
ATOM 781 N N . THR A 1 108 ? 1.778 -7.098 0.869 1.00 94.25 108 THR A N 1
ATOM 782 C CA . THR A 1 108 ? 2.923 -7.699 0.160 1.00 94.25 108 THR A CA 1
ATOM 783 C C . THR A 1 108 ? 2.458 -8.825 -0.759 1.00 94.25 108 THR A C 1
ATOM 785 O O . THR A 1 108 ? 2.889 -8.906 -1.908 1.00 94.25 108 THR A O 1
ATOM 788 N N . LEU A 1 109 ? 1.515 -9.650 -0.294 1.00 95.50 109 LEU A N 1
ATOM 789 C CA . LEU A 1 109 ? 0.893 -10.682 -1.122 1.00 95.50 109 LEU A CA 1
ATOM 790 C C . LEU A 1 109 ? 0.213 -10.078 -2.362 1.00 95.50 109 LEU A C 1
ATOM 792 O O . LEU A 1 109 ? 0.465 -10.528 -3.479 1.00 95.50 109 LEU A O 1
ATOM 796 N N . LEU A 1 110 ? -0.603 -9.033 -2.189 1.00 96.94 110 LEU A N 1
ATOM 797 C CA . LEU A 1 110 ? -1.257 -8.348 -3.308 1.00 96.94 110 LEU A CA 1
ATOM 798 C C . LEU A 1 110 ? -0.265 -7.642 -4.233 1.00 96.94 110 LEU A C 1
ATOM 800 O O . LEU A 1 110 ? -0.464 -7.646 -5.446 1.00 96.94 110 LEU A O 1
ATOM 804 N N . TYR A 1 111 ? 0.806 -7.064 -3.690 1.00 95.69 111 TYR A N 1
ATOM 805 C CA . TYR A 1 111 ? 1.861 -6.440 -4.484 1.00 95.69 111 TYR A CA 1
ATOM 806 C C . TYR A 1 111 ? 2.544 -7.460 -5.401 1.00 95.69 111 TYR A C 1
ATOM 808 O O . TYR A 1 111 ? 2.673 -7.214 -6.599 1.00 95.69 111 TYR A O 1
ATOM 816 N N . ASN A 1 112 ? 2.874 -8.646 -4.885 1.00 95.31 112 ASN A N 1
ATOM 817 C CA . ASN A 1 112 ? 3.456 -9.725 -5.688 1.00 95.31 112 ASN A CA 1
ATOM 818 C C . ASN A 1 112 ? 2.516 -10.206 -6.808 1.00 95.31 112 ASN A C 1
ATOM 820 O O . ASN A 1 112 ? 2.983 -10.596 -7.873 1.00 95.31 112 ASN A O 1
ATOM 824 N N . LEU A 1 113 ? 1.195 -10.143 -6.603 1.00 94.75 113 LEU A N 1
ATOM 825 C CA . LEU A 1 113 ? 0.202 -10.410 -7.654 1.00 94.75 113 LEU A CA 1
ATOM 826 C C . LEU A 1 113 ? 0.035 -9.237 -8.637 1.00 94.75 113 LEU A C 1
ATOM 828 O O . LEU A 1 113 ? -0.461 -9.421 -9.751 1.00 94.75 113 LEU A O 1
ATOM 832 N N . ALA A 1 114 ? 0.394 -8.020 -8.224 1.00 95.56 114 ALA A N 1
ATOM 833 C CA . ALA A 1 114 ? 0.247 -6.811 -9.024 1.00 95.56 114 ALA A CA 1
ATOM 834 C C . ALA A 1 114 ? 1.385 -6.630 -10.034 1.00 95.56 114 ALA A C 1
ATOM 836 O O . ALA A 1 114 ? 1.111 -6.184 -11.155 1.00 95.56 114 ALA A O 1
ATOM 837 N N . VAL A 1 115 ? 2.618 -6.961 -9.630 1.00 93.69 115 VAL A N 1
ATOM 838 C CA . VAL A 1 115 ? 3.828 -6.826 -10.449 1.00 93.69 115 VAL A CA 1
ATOM 839 C C . VAL A 1 115 ? 3.736 -7.742 -11.666 1.00 93.69 115 VAL A C 1
ATOM 841 O O . VAL A 1 115 ? 3.553 -8.953 -11.545 1.00 93.69 115 VAL A O 1
ATOM 844 N N . ARG A 1 116 ? 3.866 -7.155 -12.857 1.00 89.88 116 ARG A N 1
ATOM 845 C CA . ARG A 1 116 ? 3.975 -7.897 -14.116 1.00 89.88 116 ARG A CA 1
ATOM 846 C C . ARG A 1 116 ? 5.440 -7.975 -14.543 1.00 89.88 116 ARG A C 1
ATOM 848 O O . ARG A 1 116 ? 6.132 -6.960 -14.529 1.00 89.88 116 ARG A O 1
ATOM 855 N N . SER A 1 117 ? 5.894 -9.155 -14.957 1.00 86.75 117 SER A N 1
ATOM 856 C CA . SER A 1 117 ? 7.174 -9.319 -15.652 1.00 86.75 117 SER A CA 1
ATOM 857 C C . SER A 1 117 ? 6.948 -9.167 -17.155 1.00 86.75 117 SER A C 1
ATOM 859 O O . SER A 1 117 ? 6.274 -10.007 -17.754 1.00 86.75 117 SER A O 1
ATOM 861 N N . PHE A 1 118 ? 7.499 -8.115 -17.757 1.00 81.12 118 PHE A N 1
ATOM 862 C CA . PHE A 1 118 ? 7.605 -8.014 -19.210 1.00 81.12 118 PHE A CA 1
ATOM 863 C C . PHE A 1 118 ? 8.907 -8.696 -19.619 1.00 81.12 118 PHE A C 1
ATOM 865 O O . PHE A 1 118 ? 9.982 -8.275 -19.199 1.00 81.12 118 PHE A O 1
ATOM 872 N N . GLN A 1 119 ? 8.799 -9.793 -20.360 1.00 81.75 119 GLN A N 1
ATOM 873 C CA . GLN A 1 119 ? 9.943 -10.396 -21.031 1.00 81.75 119 GLN A CA 1
ATOM 874 C C . GLN A 1 119 ? 10.013 -9.775 -22.421 1.00 81.75 119 GLN A C 1
ATOM 876 O O . GLN A 1 119 ? 9.001 -9.720 -23.119 1.00 81.75 119 GLN A O 1
ATOM 881 N N . ASP A 1 120 ? 11.175 -9.225 -22.758 1.00 81.38 120 ASP A N 1
ATOM 882 C CA . ASP A 1 120 ? 11.430 -8.693 -24.087 1.00 81.38 120 ASP A CA 1
ATOM 883 C C . ASP A 1 120 ? 11.672 -9.869 -25.034 1.00 81.38 120 ASP A C 1
ATOM 885 O O . ASP A 1 120 ? 12.710 -10.535 -24.984 1.00 81.38 120 ASP A O 1
ATOM 889 N N . ASP A 1 121 ? 10.668 -10.182 -25.846 1.00 76.69 121 ASP A N 1
ATOM 890 C CA . ASP A 1 121 ? 10.771 -11.238 -26.840 1.00 76.69 121 ASP A CA 1
ATOM 891 C C . ASP A 1 121 ? 11.442 -10.654 -28.086 1.00 76.69 121 ASP A C 1
ATOM 893 O O . ASP A 1 121 ? 10.772 -10.194 -29.013 1.00 76.69 121 ASP A O 1
ATOM 897 N N . GLY A 1 122 ? 12.774 -10.712 -28.140 1.00 78.94 122 GLY A N 1
ATOM 898 C CA . GLY A 1 122 ? 13.592 -10.263 -29.280 1.00 78.94 122 GLY A CA 1
ATOM 899 C C . GLY A 1 122 ? 13.370 -11.025 -30.602 1.00 78.94 122 GLY A C 1
ATOM 900 O O . GLY A 1 122 ? 14.233 -11.007 -31.473 1.00 78.94 122 GLY A O 1
ATOM 901 N N . GLY A 1 123 ? 12.244 -11.726 -30.763 1.00 77.50 123 GLY A N 1
ATOM 902 C CA . GLY A 1 123 ? 11.966 -12.627 -31.879 1.00 77.50 123 GLY A CA 1
ATOM 903 C C . GLY A 1 123 ? 10.488 -12.985 -32.057 1.00 77.50 123 GLY A C 1
ATOM 904 O O . GLY A 1 123 ? 10.160 -14.160 -32.145 1.00 77.50 123 GLY A O 1
ATOM 905 N N . GLY A 1 124 ? 9.600 -11.987 -32.085 1.00 81.50 124 GLY A N 1
ATOM 906 C CA . GLY A 1 124 ? 8.430 -11.877 -32.980 1.00 81.50 124 GLY A CA 1
ATOM 907 C C . GLY A 1 124 ? 7.419 -13.023 -33.198 1.00 81.50 124 GLY A C 1
ATOM 908 O O . GLY A 1 124 ? 6.580 -12.861 -34.083 1.00 81.50 124 GLY A O 1
ATOM 909 N N . ASP A 1 125 ? 7.428 -14.150 -32.477 1.00 93.44 125 ASP A N 1
ATOM 910 C CA . ASP A 1 125 ? 6.432 -15.215 -32.700 1.00 93.44 125 ASP A CA 1
ATOM 911 C C . ASP A 1 125 ? 5.037 -14.782 -32.187 1.00 93.44 125 ASP A C 1
ATOM 913 O O . ASP A 1 125 ? 4.833 -14.617 -30.974 1.00 93.44 125 ASP A O 1
ATOM 917 N N . PRO A 1 126 ? 4.028 -14.623 -33.069 1.00 92.25 126 PRO A N 1
ATOM 918 C CA . PRO A 1 126 ? 2.696 -14.167 -32.673 1.00 92.25 126 PRO A CA 1
ATOM 919 C C . PRO A 1 126 ? 2.004 -15.106 -31.673 1.00 92.25 126 PRO A C 1
ATOM 921 O O . PRO A 1 126 ? 1.180 -14.651 -30.872 1.00 92.25 126 PRO A O 1
ATOM 924 N N . ARG A 1 127 ? 2.332 -16.408 -31.672 1.00 93.31 127 ARG A N 1
ATOM 925 C CA . ARG A 1 127 ? 1.721 -17.376 -30.744 1.00 93.31 127 ARG A CA 1
ATOM 926 C C . ARG A 1 127 ? 2.177 -17.155 -29.306 1.00 93.31 127 ARG A C 1
ATOM 928 O O . ARG A 1 127 ? 1.358 -17.238 -28.387 1.00 93.31 127 ARG A O 1
ATOM 935 N N . GLN A 1 128 ? 3.457 -16.846 -29.104 1.00 90.81 128 GLN A N 1
ATOM 936 C CA . GLN A 1 128 ? 4.011 -16.574 -27.775 1.00 90.81 128 GLN A CA 1
ATOM 937 C C . GLN A 1 128 ? 3.424 -15.287 -27.202 1.00 90.81 128 GLN A C 1
ATOM 939 O O . GLN A 1 128 ? 2.937 -15.284 -26.068 1.00 90.81 128 GLN A O 1
ATOM 944 N N . ARG A 1 129 ? 3.311 -14.247 -28.038 1.00 90.12 129 ARG A N 1
ATOM 945 C CA . ARG A 1 129 ? 2.648 -12.990 -27.676 1.00 90.12 129 ARG A CA 1
ATOM 946 C C . ARG A 1 129 ? 1.209 -13.213 -27.206 1.00 90.12 129 ARG A C 1
ATOM 948 O O . ARG A 1 129 ? 0.804 -12.679 -26.174 1.00 90.12 129 ARG A O 1
ATOM 955 N N . GLN A 1 130 ? 0.427 -14.039 -27.904 1.00 93.25 130 GLN A N 1
ATOM 956 C CA . GLN A 1 130 ? -0.946 -14.341 -27.482 1.00 93.25 130 GLN A CA 1
ATOM 957 C C . GLN A 1 130 ? -0.990 -15.067 -26.126 1.00 93.25 130 GLN A C 1
ATOM 959 O O . GLN A 1 130 ? -1.805 -14.723 -25.267 1.00 93.25 130 GLN A O 1
ATOM 964 N N . GLN A 1 131 ? -0.103 -16.040 -25.895 1.00 92.00 131 GLN A N 1
ATOM 965 C CA . GLN A 1 131 ? -0.025 -16.737 -24.606 1.00 92.00 131 GLN A CA 1
ATOM 966 C C . GLN A 1 131 ? 0.379 -15.798 -23.462 1.00 92.00 131 GLN A C 1
ATOM 968 O O . GLN A 1 131 ? -0.183 -15.888 -22.369 1.00 92.00 131 GLN A O 1
ATOM 973 N N . GLN A 1 132 ? 1.303 -14.867 -23.704 1.00 91.56 132 GLN A N 1
ATOM 974 C CA . GLN A 1 132 ? 1.696 -13.853 -22.725 1.00 91.56 132 GLN A CA 1
ATOM 975 C C . GLN A 1 132 ? 0.544 -12.911 -22.368 1.00 91.56 132 GLN A C 1
ATOM 977 O O . GLN A 1 132 ? 0.339 -12.615 -21.187 1.00 91.56 132 GLN A O 1
ATOM 982 N N . LEU A 1 133 ? -0.260 -12.491 -23.350 1.00 91.19 133 LEU A N 1
ATOM 983 C CA . LEU A 1 133 ? -1.454 -11.680 -23.101 1.00 91.19 133 LEU A CA 1
ATOM 984 C C . LEU A 1 133 ? -2.479 -12.433 -22.243 1.00 91.19 133 LEU A C 1
ATOM 986 O O . LEU A 1 133 ? -3.020 -11.867 -21.291 1.00 91.19 133 LEU A O 1
ATOM 990 N N . LEU A 1 134 ? -2.711 -13.720 -22.520 1.00 94.81 134 LEU A N 1
ATOM 991 C CA . LEU A 1 134 ? -3.617 -14.555 -21.722 1.00 94.81 134 LEU A CA 1
ATOM 992 C C . LEU A 1 134 ? -3.106 -14.761 -20.289 1.00 94.81 134 LEU A C 1
ATOM 994 O O . LEU A 1 134 ? -3.886 -14.645 -19.342 1.00 94.81 134 LEU A O 1
ATOM 998 N N . ARG A 1 135 ? -1.802 -15.012 -20.110 1.00 93.62 135 ARG A N 1
ATOM 999 C CA . ARG A 1 135 ? -1.170 -15.115 -18.781 1.00 93.62 135 ARG A CA 1
ATOM 1000 C C . ARG A 1 135 ? -1.248 -13.799 -18.009 1.00 93.62 135 ARG A C 1
ATOM 1002 O O . ARG A 1 135 ? -1.536 -13.803 -16.815 1.00 93.62 135 ARG A O 1
ATOM 1009 N N . SER A 1 136 ? -1.052 -12.673 -18.687 1.00 92.19 136 SER A N 1
ATOM 1010 C CA . SER A 1 136 ? -1.173 -11.345 -18.077 1.00 92.19 136 SER A CA 1
ATOM 1011 C C . SER A 1 136 ? -2.611 -11.064 -17.645 1.00 92.19 136 SER A C 1
ATOM 1013 O O . SER A 1 136 ? -2.848 -10.645 -16.513 1.00 92.19 136 SER A O 1
ATOM 1015 N N . ARG A 1 137 ? -3.592 -11.391 -18.496 1.00 94.81 137 ARG A N 1
ATOM 1016 C CA . ARG A 1 137 ? -5.017 -11.241 -18.180 1.00 94.81 137 ARG A CA 1
ATOM 1017 C C . ARG A 1 137 ? -5.449 -12.132 -17.016 1.00 94.81 137 ARG A C 1
ATOM 1019 O O . ARG A 1 137 ? -6.227 -11.691 -16.173 1.00 94.81 137 ARG A O 1
ATOM 1026 N N . SER A 1 138 ? -4.946 -13.365 -16.932 1.00 95.69 138 SER A N 1
ATOM 1027 C CA . SER A 1 138 ? -5.251 -14.252 -15.804 1.00 95.69 138 SER A CA 1
ATOM 1028 C C . SER A 1 138 ? -4.591 -13.784 -14.502 1.00 95.69 138 SER A C 1
ATOM 1030 O O . SER A 1 138 ? -5.201 -13.885 -13.438 1.00 95.69 138 SER A O 1
ATOM 1032 N N . ALA A 1 139 ? -3.381 -13.217 -14.556 1.00 94.62 139 ALA A N 1
ATOM 1033 C CA . ALA A 1 139 ? -2.745 -12.582 -13.402 1.00 94.62 139 ALA A CA 1
ATOM 1034 C C . ALA A 1 139 ? -3.539 -11.362 -12.911 1.00 94.62 139 ALA A C 1
ATOM 1036 O O . ALA A 1 139 ? -3.781 -11.231 -11.712 1.00 94.62 139 ALA A O 1
ATOM 1037 N N . ASP A 1 140 ? -4.021 -10.523 -13.828 1.00 95.88 140 ASP A N 1
ATOM 1038 C CA . ASP A 1 140 ? -4.875 -9.386 -13.484 1.00 95.88 140 ASP A CA 1
ATOM 1039 C C . ASP A 1 140 ? -6.192 -9.820 -12.848 1.00 95.88 140 ASP A C 1
ATOM 1041 O O . ASP A 1 140 ? -6.596 -9.258 -11.833 1.00 95.88 140 ASP A O 1
ATOM 1045 N N . LEU A 1 141 ? -6.845 -10.841 -13.410 1.00 96.94 141 LEU A N 1
ATOM 1046 C CA . LEU A 1 141 ? -8.083 -11.374 -12.853 1.00 96.94 141 LEU A CA 1
ATOM 1047 C C . LEU A 1 141 ? -7.859 -11.904 -11.429 1.00 96.94 141 LEU A C 1
ATOM 1049 O O . LEU A 1 141 ? -8.644 -11.593 -10.538 1.00 96.94 141 LEU A O 1
ATOM 1053 N N . ARG A 1 142 ? -6.762 -12.637 -11.187 1.00 97.25 142 ARG A N 1
ATOM 1054 C CA . ARG A 1 142 ? -6.391 -13.098 -9.837 1.00 97.25 142 ARG A CA 1
ATOM 1055 C C . ARG A 1 142 ? -6.165 -11.935 -8.876 1.00 97.25 142 ARG A C 1
ATOM 1057 O O . ARG A 1 142 ? -6.678 -11.982 -7.763 1.00 97.25 142 ARG A O 1
ATOM 1064 N N . PHE A 1 143 ? -5.447 -10.893 -9.301 1.00 97.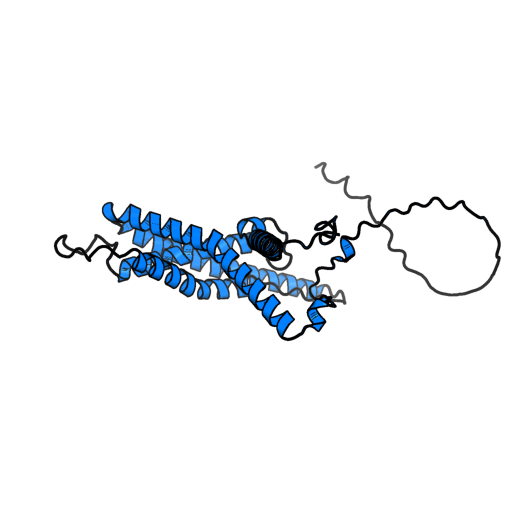25 143 PHE A N 1
ATOM 1065 C CA . PHE A 1 143 ? -5.241 -9.691 -8.491 1.00 97.25 143 PHE A CA 1
ATOM 1066 C C . PHE A 1 143 ? -6.577 -9.055 -8.083 1.00 97.25 143 PHE A C 1
ATOM 1068 O O . PHE A 1 143 ? -6.788 -8.780 -6.905 1.00 97.25 143 PHE A O 1
ATOM 1075 N N . TRP A 1 144 ? -7.497 -8.861 -9.033 1.00 98.00 144 TRP A N 1
ATOM 1076 C CA . TRP A 1 144 ? -8.787 -8.229 -8.754 1.00 98.00 144 TRP A CA 1
ATOM 1077 C C . TRP A 1 144 ? -9.710 -9.098 -7.902 1.00 98.00 144 TRP A C 1
ATOM 1079 O O . TRP A 1 144 ? -10.372 -8.567 -7.015 1.00 98.00 144 TRP A O 1
ATOM 1089 N N . LEU A 1 145 ? -9.729 -10.415 -8.116 1.00 98.00 145 LEU A N 1
ATOM 1090 C CA . LEU A 1 145 ? -10.524 -11.338 -7.303 1.00 98.00 145 LEU A CA 1
ATOM 1091 C C . LEU A 1 145 ? -10.021 -11.395 -5.856 1.00 98.00 145 LEU A C 1
ATOM 1093 O O . LEU A 1 145 ? -10.801 -11.183 -4.931 1.00 98.00 145 LEU A O 1
ATOM 1097 N N . VAL A 1 146 ? -8.720 -11.631 -5.651 1.00 97.88 146 VAL A N 1
ATOM 1098 C CA . VAL A 1 146 ? -8.125 -11.712 -4.305 1.00 97.88 146 VAL A CA 1
ATOM 1099 C C . VAL A 1 146 ? -8.189 -10.355 -3.607 1.00 97.88 146 VAL A C 1
ATOM 1101 O O . VAL A 1 146 ? -8.602 -10.274 -2.453 1.00 97.88 146 VAL A O 1
ATOM 1104 N N . GLY A 1 147 ? -7.836 -9.280 -4.314 1.00 97.19 147 GLY A N 1
ATOM 1105 C CA . GLY A 1 147 ? -7.898 -7.922 -3.785 1.00 97.19 147 GLY A CA 1
ATOM 1106 C C . GLY A 1 147 ? -9.325 -7.484 -3.465 1.00 97.19 147 GLY A C 1
ATOM 1107 O O . GLY A 1 147 ? -9.541 -6.842 -2.445 1.00 97.19 147 GLY A O 1
ATOM 1108 N N . GLY A 1 148 ? -10.306 -7.827 -4.302 1.00 98.12 148 GLY A N 1
ATOM 1109 C CA . GLY A 1 148 ? -11.717 -7.523 -4.059 1.00 98.12 148 GLY A CA 1
ATOM 1110 C C . GLY A 1 148 ? -12.273 -8.276 -2.852 1.00 98.12 148 GLY A C 1
ATOM 1111 O O . GLY A 1 148 ? -12.912 -7.667 -1.996 1.00 98.12 148 GLY A O 1
ATOM 1112 N N . LEU A 1 149 ? -11.968 -9.573 -2.736 1.00 98.00 149 LEU A N 1
ATOM 1113 C CA . LEU A 1 149 ? -12.362 -10.386 -1.584 1.00 98.00 149 LEU A CA 1
ATOM 1114 C C . LEU A 1 149 ? -11.762 -9.844 -0.280 1.00 98.00 149 LEU A C 1
ATOM 1116 O O . LEU A 1 149 ? -12.471 -9.721 0.719 1.00 98.00 149 LEU A O 1
ATOM 1120 N N . LEU A 1 150 ? -10.477 -9.475 -0.299 1.00 97.31 150 LEU A N 1
ATOM 1121 C CA . LEU A 1 150 ? -9.807 -8.900 0.863 1.00 97.31 150 LEU A CA 1
ATOM 1122 C C . LEU A 1 150 ? -10.440 -7.565 1.280 1.00 97.31 150 LEU A C 1
ATOM 1124 O O . LEU A 1 150 ? -10.734 -7.393 2.462 1.00 97.31 150 LEU A O 1
ATOM 1128 N N . SER A 1 151 ? -10.703 -6.647 0.341 1.00 97.88 151 SER A N 1
ATOM 1129 C CA . SER A 1 151 ? -11.393 -5.388 0.668 1.00 97.88 151 SER A CA 1
ATOM 1130 C C . SER A 1 151 ? -12.786 -5.635 1.221 1.00 97.88 151 SER A C 1
ATOM 1132 O O . SER A 1 151 ? -13.177 -4.982 2.181 1.00 97.88 151 SER A O 1
ATOM 1134 N N . GLY A 1 152 ? -13.532 -6.579 0.639 1.00 98.25 152 GLY A N 1
ATOM 1135 C CA . GLY A 1 152 ? -14.857 -6.950 1.126 1.00 98.25 152 GLY A CA 1
ATOM 1136 C C . GLY A 1 152 ? -14.805 -7.399 2.584 1.00 98.25 152 GLY A C 1
ATOM 1137 O O . GLY A 1 152 ? -15.562 -6.895 3.409 1.00 98.25 152 GLY A O 1
ATOM 1138 N N . LEU A 1 153 ? -13.850 -8.267 2.932 1.00 98.00 153 LEU A N 1
ATOM 1139 C CA . LEU A 1 153 ? -13.637 -8.707 4.310 1.00 98.00 153 LEU A CA 1
ATOM 1140 C C . LEU A 1 153 ? -13.260 -7.542 5.242 1.00 98.00 153 LEU A C 1
ATOM 1142 O O . LEU A 1 153 ? -13.821 -7.424 6.329 1.00 98.00 153 LEU A O 1
ATOM 1146 N N . GLN A 1 154 ? -12.345 -6.666 4.817 1.00 97.75 154 GLN A N 1
ATOM 1147 C CA . GLN A 1 154 ? -11.939 -5.485 5.590 1.00 97.75 154 GLN A CA 1
ATOM 1148 C C . GLN A 1 154 ? -13.125 -4.547 5.853 1.00 97.75 154 GLN A C 1
ATOM 1150 O O . GLN A 1 154 ? -13.332 -4.120 6.987 1.00 97.75 154 GLN A O 1
ATOM 1155 N N . VAL A 1 155 ? -13.939 -4.269 4.831 1.00 98.06 155 VAL A N 1
ATOM 1156 C CA . VAL A 1 155 ? -15.148 -3.445 4.953 1.00 98.06 155 VAL A CA 1
ATOM 1157 C C . VAL A 1 155 ? -16.155 -4.098 5.897 1.00 98.06 155 VAL A C 1
ATOM 1159 O O . VAL A 1 155 ? -16.672 -3.419 6.776 1.00 98.06 155 VAL A O 1
ATOM 1162 N N . MET A 1 156 ? -16.387 -5.410 5.791 1.00 98.00 156 MET A N 1
ATOM 1163 C CA . MET A 1 156 ? -17.280 -6.133 6.706 1.00 98.00 156 MET A CA 1
ATOM 1164 C C . MET A 1 156 ? -16.827 -6.029 8.167 1.00 98.00 156 MET A C 1
ATOM 1166 O O . MET A 1 156 ? -17.660 -5.812 9.047 1.00 98.00 156 MET A O 1
ATOM 1170 N N . ILE A 1 157 ? -15.521 -6.134 8.433 1.00 97.06 157 ILE A N 1
ATOM 1171 C CA . ILE A 1 157 ? -14.947 -5.958 9.776 1.00 97.06 157 ILE A CA 1
ATOM 1172 C C . ILE A 1 157 ? -15.189 -4.533 10.283 1.00 97.06 157 ILE A C 1
ATOM 1174 O O . ILE A 1 157 ? -15.679 -4.357 11.397 1.00 97.06 157 ILE A O 1
ATOM 1178 N N . ILE A 1 158 ? -14.889 -3.521 9.461 1.00 96.62 158 ILE A N 1
ATOM 1179 C CA . ILE A 1 158 ? -15.077 -2.110 9.825 1.00 96.62 158 ILE A CA 1
ATOM 1180 C C . ILE A 1 158 ? -16.554 -1.822 10.111 1.00 96.62 158 ILE A C 1
ATOM 1182 O O . ILE A 1 158 ? -16.865 -1.229 11.137 1.00 96.62 158 ILE A O 1
ATOM 1186 N N . LEU A 1 159 ? -17.472 -2.271 9.251 1.00 96.69 159 LEU A N 1
ATOM 1187 C CA . LEU A 1 159 ? -18.912 -2.076 9.445 1.00 96.69 159 LEU A CA 1
ATOM 1188 C C . LEU A 1 159 ? -19.424 -2.793 10.697 1.00 96.69 159 LEU A C 1
ATOM 1190 O O . LEU A 1 159 ? -20.208 -2.220 11.448 1.00 96.69 159 LEU A O 1
ATOM 1194 N N . SER A 1 160 ? -18.949 -4.014 10.958 1.00 95.75 160 SER A N 1
ATOM 1195 C CA . SER A 1 160 ? -19.315 -4.768 12.165 1.00 95.75 160 SER A CA 1
ATOM 1196 C C . SER A 1 160 ? -18.843 -4.073 13.442 1.00 95.75 160 SER A C 1
ATOM 1198 O O . SER A 1 160 ? -19.541 -4.118 14.453 1.00 95.75 160 SER A O 1
ATOM 1200 N N . PHE A 1 161 ? -17.675 -3.428 13.395 1.00 95.00 161 PHE A N 1
ATOM 1201 C CA . PHE A 1 161 ? -17.151 -2.618 14.491 1.00 95.00 161 PHE A CA 1
ATOM 1202 C C . PHE A 1 161 ? -17.937 -1.318 14.667 1.00 95.00 161 PHE A C 1
ATOM 1204 O O . PHE A 1 161 ? -18.355 -1.012 15.778 1.00 95.00 161 PHE A O 1
ATOM 1211 N N . LEU A 1 162 ? -18.196 -0.586 13.579 1.00 94.06 162 LEU A N 1
ATOM 1212 C CA . LEU A 1 162 ? -18.981 0.652 13.610 1.00 94.06 162 LEU A CA 1
ATOM 1213 C C . LEU A 1 162 ? -20.396 0.418 14.149 1.00 94.06 162 LEU A C 1
ATOM 1215 O O . LEU A 1 162 ? -20.893 1.236 14.910 1.00 94.06 162 LEU A O 1
ATOM 1219 N N . ALA A 1 163 ? -21.015 -0.722 13.830 1.00 94.06 163 ALA A N 1
ATOM 1220 C CA . ALA A 1 163 ? -22.318 -1.104 14.374 1.00 94.06 163 ALA A CA 1
ATOM 1221 C C . ALA A 1 163 ? -22.309 -1.357 15.897 1.00 94.06 163 ALA A C 1
ATOM 1223 O O . ALA A 1 163 ? -23.368 -1.383 16.516 1.00 94.06 163 ALA A O 1
ATOM 1224 N N . GLN A 1 164 ? -21.135 -1.572 16.499 1.00 92.88 164 GLN A N 1
ATOM 1225 C CA . GLN A 1 164 ? -20.956 -1.821 17.935 1.00 92.88 164 GLN A CA 1
ATOM 1226 C C . GLN A 1 164 ? -20.328 -0.633 18.682 1.00 92.88 164 GLN A C 1
ATOM 1228 O O . GLN A 1 164 ? -20.146 -0.705 19.902 1.00 92.88 164 GLN A O 1
ATOM 1233 N N . LEU A 1 165 ? -19.968 0.431 17.960 1.00 92.06 165 LEU A N 1
ATOM 1234 C CA . LEU A 1 165 ? -19.282 1.594 18.504 1.00 92.06 165 LEU A CA 1
ATOM 1235 C C . LEU A 1 165 ? -20.270 2.454 19.302 1.00 92.06 165 LEU A C 1
ATOM 1237 O O . LEU A 1 165 ? -21.348 2.783 18.815 1.00 92.06 165 LEU A O 1
ATOM 1241 N N . GLY A 1 166 ? -19.911 2.801 20.538 1.00 89.06 166 GLY A N 1
ATOM 1242 C CA . GLY A 1 166 ? -20.701 3.730 21.348 1.00 89.06 166 GLY A CA 1
ATOM 1243 C C . GLY A 1 166 ? -20.385 5.191 21.020 1.00 89.06 166 GLY A C 1
ATOM 1244 O O . GLY A 1 166 ? -19.242 5.514 20.697 1.00 89.06 166 GLY A O 1
ATOM 1245 N N . GLU A 1 167 ? -21.364 6.086 21.198 1.00 89.19 167 GLU A N 1
ATOM 1246 C CA . GLU A 1 167 ? -21.234 7.535 20.934 1.00 89.19 167 GLU A CA 1
ATOM 1247 C C . GLU A 1 167 ? -20.021 8.170 21.647 1.00 89.19 167 GLU A C 1
ATOM 1249 O O . GLU A 1 167 ? -19.306 9.002 21.091 1.00 89.19 167 GLU A O 1
ATOM 1254 N N . ALA A 1 168 ? -19.721 7.728 22.875 1.00 86.88 168 ALA A N 1
ATOM 1255 C CA . ALA A 1 168 ? -18.597 8.238 23.667 1.00 86.88 168 ALA A CA 1
ATOM 1256 C C . ALA A 1 168 ? -17.206 7.876 23.099 1.00 86.88 168 ALA A C 1
ATOM 1258 O O . ALA A 1 168 ? -16.211 8.526 23.441 1.00 86.88 168 ALA A O 1
ATOM 1259 N N . ASP A 1 169 ? -17.124 6.849 22.249 1.00 86.75 169 ASP A N 1
ATOM 1260 C CA . ASP A 1 169 ? -15.875 6.325 21.688 1.00 86.75 169 ASP A CA 1
ATOM 1261 C C . ASP A 1 169 ? -15.662 6.718 20.218 1.00 86.75 169 ASP A C 1
ATOM 1263 O O . ASP A 1 169 ? -14.566 6.521 19.681 1.00 86.75 169 ASP A O 1
ATOM 1267 N N . GLU A 1 170 ? -16.653 7.355 19.583 1.00 90.56 170 GLU A N 1
ATOM 1268 C CA . GLU A 1 170 ? -16.580 7.819 18.192 1.00 90.56 170 GLU A CA 1
ATOM 1269 C C . GLU A 1 170 ? -15.367 8.712 17.936 1.00 90.56 170 GLU A C 1
ATOM 1271 O O . GLU A 1 170 ? -14.624 8.512 16.973 1.00 90.56 170 GLU A O 1
ATOM 1276 N N . TRP A 1 171 ? -15.106 9.671 18.828 1.00 87.69 171 TRP A N 1
ATOM 1277 C CA . TRP A 1 171 ? -13.989 10.597 18.658 1.00 87.69 171 TRP A CA 1
ATOM 1278 C C . TRP A 1 171 ? -12.628 9.892 18.771 1.00 87.69 171 TRP A C 1
ATOM 1280 O O . TRP A 1 171 ? -11.695 10.256 18.056 1.00 87.69 171 TRP A O 1
ATOM 1290 N N . LYS A 1 172 ? -12.501 8.859 19.621 1.00 85.62 172 LYS A N 1
ATOM 1291 C CA . LYS A 1 172 ? -11.259 8.073 19.769 1.00 85.62 172 LYS A CA 1
ATOM 1292 C C . LYS A 1 172 ? -10.989 7.270 18.505 1.00 85.62 172 LYS A C 1
ATOM 1294 O O . LYS A 1 172 ? -9.845 7.185 18.046 1.00 85.62 172 LYS A O 1
ATOM 1299 N N . TRP A 1 173 ? -12.049 6.702 17.934 1.00 88.31 173 TRP A N 1
ATOM 1300 C CA . TRP A 1 173 ? -11.991 6.009 16.657 1.00 88.31 173 TRP A CA 1
ATOM 1301 C C . TRP A 1 173 ? -11.599 6.962 15.522 1.00 88.31 173 TRP A C 1
ATOM 1303 O O . TRP A 1 173 ? -10.634 6.684 14.812 1.00 88.31 173 TRP A O 1
ATOM 1313 N N . LEU A 1 174 ? -12.263 8.117 15.398 1.00 91.19 174 LEU A N 1
ATOM 1314 C CA . LEU A 1 174 ? -11.941 9.137 14.392 1.00 91.19 174 LEU A CA 1
ATOM 1315 C C . LEU A 1 174 ? -10.507 9.658 14.533 1.00 91.19 174 LEU A C 1
ATOM 1317 O O . LEU A 1 174 ? -9.808 9.833 13.535 1.00 91.19 174 LEU A O 1
ATOM 1321 N N . PHE A 1 175 ? -10.035 9.853 15.764 1.00 87.75 175 PHE A N 1
ATOM 1322 C CA . PHE A 1 175 ? -8.657 10.250 16.025 1.00 87.75 175 PHE A CA 1
ATOM 1323 C C . PHE A 1 175 ? -7.661 9.165 15.595 1.00 87.75 175 PHE A C 1
ATOM 1325 O O . PHE A 1 175 ? -6.667 9.463 14.936 1.00 87.75 175 PHE A O 1
ATOM 1332 N N . SER A 1 176 ? -7.953 7.894 15.881 1.00 86.94 176 SER A N 1
ATOM 1333 C CA . SER A 1 176 ? -7.129 6.762 15.434 1.00 86.94 176 SER A CA 1
ATOM 1334 C C . SER A 1 176 ? -7.132 6.621 13.909 1.00 86.94 176 SER A C 1
ATOM 1336 O O . SER A 1 176 ? -6.089 6.382 13.303 1.00 86.94 176 SER A O 1
ATOM 1338 N N . PHE A 1 177 ? -8.285 6.830 13.267 1.00 90.56 177 PHE A N 1
ATOM 1339 C CA . PHE A 1 177 ? -8.418 6.890 11.812 1.00 90.56 177 PHE A CA 1
ATOM 1340 C C . PHE A 1 177 ? -7.541 8.001 11.222 1.00 90.56 177 PHE A C 1
ATOM 1342 O O . PHE A 1 177 ? -6.776 7.757 10.288 1.00 90.56 177 PHE A O 1
ATOM 1349 N N . PHE A 1 178 ? -7.594 9.202 11.800 1.00 91.69 178 PHE A N 1
ATOM 1350 C CA . PHE A 1 178 ? -6.771 10.330 11.376 1.00 91.69 178 PHE A CA 1
ATOM 1351 C C . PHE A 1 178 ? -5.274 10.036 11.538 1.00 91.69 178 PHE A C 1
ATOM 1353 O O . PHE A 1 178 ? -4.505 10.249 10.602 1.00 91.69 178 PHE A O 1
ATOM 1360 N N . LEU A 1 179 ? -4.854 9.468 12.673 1.00 88.06 179 LEU A N 1
ATOM 1361 C CA . LEU A 1 179 ? -3.464 9.055 12.889 1.00 88.06 179 LEU A CA 1
ATOM 1362 C C . LEU A 1 179 ? -3.014 7.983 11.888 1.00 88.06 179 LEU A C 1
ATOM 1364 O O . LEU A 1 179 ? -1.905 8.078 11.362 1.00 88.06 179 LEU A O 1
ATOM 1368 N N . ASN A 1 180 ? -3.867 7.006 11.571 1.00 87.75 180 ASN A N 1
ATOM 1369 C CA . ASN A 1 180 ? -3.596 5.997 10.545 1.00 87.75 180 ASN A CA 1
ATOM 1370 C C . ASN A 1 180 ? -3.419 6.629 9.156 1.00 87.75 180 ASN A C 1
ATOM 1372 O O . ASN A 1 180 ? -2.498 6.258 8.418 1.00 87.75 180 ASN A O 1
ATOM 1376 N N . LEU A 1 181 ? -4.254 7.613 8.808 1.00 89.62 181 LEU A N 1
ATOM 1377 C CA . LEU A 1 181 ? -4.160 8.352 7.550 1.00 89.62 181 LEU A CA 1
ATOM 1378 C C . LEU A 1 181 ? -2.865 9.176 7.487 1.00 89.62 181 LEU A C 1
ATOM 1380 O O . LEU A 1 181 ? -2.111 9.071 6.520 1.00 89.62 181 LEU A O 1
ATOM 1384 N N . CYS A 1 182 ? -2.560 9.939 8.540 1.00 89.19 182 CYS A N 1
ATOM 1385 C CA . CYS A 1 182 ? -1.322 10.708 8.651 1.00 89.19 182 CYS A CA 1
ATOM 1386 C C . CYS A 1 182 ? -0.085 9.808 8.614 1.00 89.19 182 CYS A C 1
ATOM 1388 O O . CYS A 1 182 ? 0.878 10.125 7.922 1.00 89.19 182 CYS A O 1
ATOM 1390 N N . SER A 1 183 ? -0.104 8.668 9.303 1.00 86.56 183 SER A N 1
ATOM 1391 C CA . SER A 1 183 ? 0.993 7.698 9.277 1.00 86.56 183 SER A CA 1
ATOM 1392 C C . SER A 1 183 ? 1.202 7.134 7.866 1.00 86.56 183 SER A C 1
ATOM 1394 O O . SER A 1 183 ? 2.318 7.112 7.349 1.00 86.56 183 SER A O 1
ATOM 1396 N N . SER A 1 184 ? 0.118 6.780 7.177 1.00 85.38 184 SER A N 1
ATOM 1397 C CA . SER A 1 184 ? 0.196 6.216 5.826 1.00 85.38 184 SER A CA 1
ATOM 1398 C C . SER A 1 184 ? 0.651 7.239 4.776 1.00 85.38 184 SER A C 1
ATOM 1400 O O . SER A 1 184 ? 1.410 6.887 3.875 1.00 85.38 184 SER A O 1
ATOM 1402 N N . LEU A 1 185 ? 0.223 8.503 4.890 1.00 87.00 185 LEU A N 1
ATOM 1403 C CA . LEU A 1 185 ? 0.536 9.561 3.920 1.00 87.00 185 LEU A CA 1
ATOM 1404 C C . LEU A 1 185 ? 1.836 10.317 4.220 1.00 87.00 185 LEU A C 1
ATOM 1406 O O . LEU A 1 185 ? 2.492 10.793 3.296 1.00 87.00 185 LEU A O 1
ATOM 1410 N N . LEU A 1 186 ? 2.207 10.468 5.494 1.00 87.56 186 LEU A N 1
ATOM 1411 C CA . LEU A 1 186 ? 3.359 11.270 5.915 1.00 87.56 186 LEU A CA 1
ATOM 1412 C C . LEU A 1 186 ? 4.497 10.397 6.434 1.00 87.56 186 LEU A C 1
ATOM 1414 O O . LEU A 1 186 ? 5.635 10.580 6.003 1.00 87.56 186 LEU A O 1
ATOM 1418 N N . LEU A 1 187 ? 4.210 9.460 7.342 1.00 84.12 187 LEU A N 1
ATOM 1419 C CA . LEU A 1 187 ? 5.253 8.680 8.010 1.00 84.12 187 LEU A CA 1
ATOM 1420 C C . LEU A 1 187 ? 5.880 7.655 7.062 1.00 84.12 187 LEU A C 1
ATOM 1422 O O . LEU A 1 187 ? 7.101 7.555 7.019 1.00 84.12 187 LEU A O 1
ATOM 1426 N N . GLY A 1 188 ? 5.075 6.962 6.251 1.00 82.62 188 GLY A N 1
ATOM 1427 C CA . GLY A 1 188 ? 5.563 6.010 5.246 1.00 82.62 188 GLY A CA 1
ATOM 1428 C C . GLY A 1 188 ? 6.632 6.606 4.315 1.00 82.62 188 GLY A C 1
ATOM 1429 O O . GLY A 1 188 ? 7.767 6.125 4.325 1.00 82.62 188 GLY A O 1
ATOM 1430 N N . PRO A 1 189 ? 6.336 7.691 3.572 1.00 83.44 189 PRO A N 1
ATOM 1431 C CA . PRO A 1 189 ? 7.313 8.332 2.689 1.00 83.44 189 PRO A CA 1
ATOM 1432 C C . PRO A 1 189 ? 8.548 8.859 3.425 1.00 83.44 189 PRO A C 1
ATOM 1434 O O . PRO A 1 189 ? 9.654 8.772 2.899 1.00 83.44 189 PRO A O 1
ATOM 1437 N N . VAL A 1 190 ? 8.387 9.376 4.650 1.00 82.94 190 VAL A N 1
ATOM 1438 C CA . VAL A 1 190 ? 9.512 9.858 5.470 1.00 82.94 190 VAL A CA 1
ATOM 1439 C C . VAL A 1 190 ? 10.426 8.708 5.889 1.00 82.94 190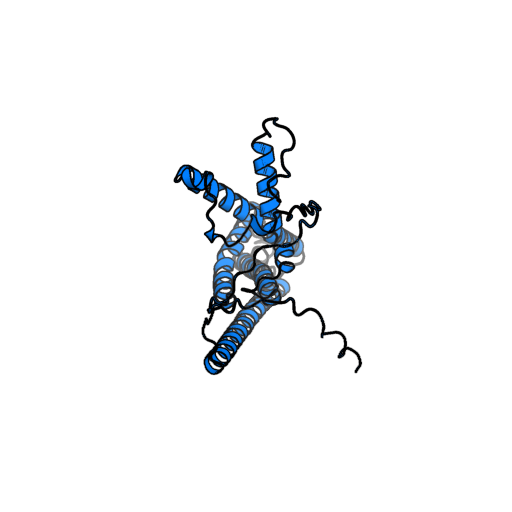 VAL A C 1
ATOM 1441 O O . VAL A 1 190 ? 11.643 8.835 5.776 1.00 82.94 190 VAL A O 1
ATOM 1444 N N . LEU A 1 191 ? 9.865 7.578 6.325 1.00 83.06 191 LEU A N 1
ATOM 1445 C CA . LEU A 1 191 ? 10.639 6.394 6.699 1.00 83.06 191 LEU A CA 1
ATOM 1446 C C . LEU A 1 191 ? 11.357 5.786 5.492 1.00 83.06 191 LEU A C 1
ATOM 1448 O O . LEU A 1 191 ? 12.534 5.448 5.599 1.00 83.06 191 LEU A O 1
ATOM 1452 N N . CYS A 1 192 ? 10.697 5.703 4.333 1.00 81.69 192 CYS A N 1
ATOM 1453 C CA . CYS A 1 192 ? 11.338 5.265 3.092 1.00 81.69 192 CYS A CA 1
ATOM 1454 C C . CYS A 1 192 ? 12.465 6.215 2.675 1.00 81.69 192 CYS A C 1
ATOM 1456 O O . CYS A 1 192 ? 13.555 5.757 2.337 1.00 81.69 192 CYS A O 1
ATOM 1458 N N . ALA A 1 193 ? 12.238 7.530 2.750 1.00 82.19 193 ALA A N 1
ATOM 1459 C CA . ALA A 1 193 ? 13.250 8.525 2.420 1.00 82.19 193 ALA A CA 1
ATOM 1460 C C . ALA A 1 193 ? 14.468 8.433 3.341 1.00 82.19 193 ALA A C 1
ATOM 1462 O O . ALA A 1 193 ? 15.602 8.403 2.865 1.00 82.19 193 ALA A O 1
ATOM 1463 N N . ALA A 1 194 ? 14.235 8.326 4.650 1.00 81.88 194 ALA A N 1
ATOM 1464 C CA . ALA A 1 194 ? 15.288 8.141 5.635 1.00 81.88 194 ALA A CA 1
ATOM 1465 C C . ALA A 1 194 ? 16.040 6.820 5.409 1.00 81.88 194 ALA A C 1
ATOM 1467 O O . ALA A 1 194 ? 17.266 6.819 5.417 1.00 81.88 194 ALA A O 1
ATOM 1468 N N . GLY A 1 195 ? 15.328 5.719 5.151 1.00 84.94 195 GLY A N 1
ATOM 1469 C CA . GLY A 1 195 ? 15.915 4.405 4.876 1.00 84.94 195 GLY A CA 1
ATOM 1470 C C . GLY A 1 195 ? 16.774 4.376 3.610 1.00 84.94 195 GLY A C 1
ATOM 1471 O O . GLY A 1 195 ? 17.863 3.813 3.609 1.00 84.94 195 GLY A O 1
ATOM 1472 N N . LEU A 1 196 ? 16.331 5.027 2.533 1.00 83.88 196 LEU A N 1
ATOM 1473 C CA . LEU A 1 196 ? 17.120 5.157 1.306 1.00 83.88 196 LEU A CA 1
ATOM 1474 C C . LEU A 1 196 ? 18.325 6.079 1.504 1.00 83.88 196 LEU A C 1
ATOM 1476 O O . LEU A 1 196 ? 19.421 5.771 1.037 1.00 83.88 196 LEU A O 1
ATOM 1480 N N . ALA A 1 197 ? 18.160 7.188 2.227 1.00 81.69 197 ALA A N 1
ATOM 1481 C CA . ALA A 1 197 ? 19.265 8.079 2.561 1.00 81.69 197 ALA A CA 1
ATOM 1482 C C . ALA A 1 197 ? 20.331 7.364 3.408 1.00 81.69 197 ALA A C 1
ATOM 1484 O O . ALA A 1 197 ? 21.519 7.468 3.121 1.00 81.69 197 ALA A O 1
ATOM 1485 N N . THR A 1 198 ? 19.939 6.584 4.416 1.00 85.31 198 THR A N 1
ATOM 1486 C CA . THR A 1 198 ? 20.894 5.806 5.218 1.00 85.31 198 THR A CA 1
ATOM 1487 C C . THR A 1 198 ? 21.526 4.672 4.413 1.00 85.31 198 THR A C 1
ATOM 1489 O O . THR A 1 198 ? 22.739 4.486 4.494 1.00 85.31 198 THR A O 1
ATOM 1492 N N . ALA A 1 199 ? 20.754 3.957 3.588 1.00 86.50 199 ALA A N 1
ATOM 1493 C CA . ALA A 1 199 ? 21.274 2.892 2.732 1.00 86.50 199 ALA A CA 1
ATOM 1494 C C . ALA A 1 199 ? 22.295 3.413 1.713 1.00 86.50 199 ALA A C 1
ATOM 1496 O O . ALA A 1 199 ? 23.342 2.798 1.526 1.00 86.50 199 ALA A O 1
ATOM 1497 N N . THR A 1 200 ? 22.031 4.565 1.095 1.00 83.56 200 THR A N 1
ATOM 1498 C CA . THR A 1 200 ? 22.969 5.205 0.160 1.00 83.56 200 THR A CA 1
ATOM 1499 C C . THR A 1 200 ? 24.242 5.667 0.860 1.00 83.56 200 THR A C 1
ATOM 1501 O O . THR A 1 200 ? 25.329 5.391 0.360 1.00 83.56 200 THR A O 1
ATOM 1504 N N . GLN A 1 201 ? 24.142 6.281 2.042 1.00 85.31 201 GLN A N 1
ATOM 1505 C CA . GLN A 1 201 ? 25.318 6.660 2.837 1.00 85.31 201 GLN A CA 1
ATOM 1506 C C . GLN A 1 201 ? 26.154 5.437 3.232 1.00 85.31 201 GLN A C 1
ATOM 1508 O O . GLN A 1 201 ? 27.375 5.446 3.091 1.00 85.31 201 GLN A O 1
ATOM 1513 N N . LEU A 1 202 ? 25.505 4.353 3.665 1.00 89.50 202 LEU A N 1
ATOM 1514 C CA . LEU A 1 202 ? 26.188 3.109 4.014 1.00 89.50 202 LEU A CA 1
ATOM 1515 C C . LEU A 1 202 ? 26.833 2.445 2.788 1.00 89.50 202 LEU A C 1
ATOM 1517 O O . LEU A 1 202 ? 27.940 1.919 2.891 1.00 89.50 202 LEU A O 1
ATOM 1521 N N . ALA A 1 203 ? 26.168 2.481 1.632 1.00 87.50 203 ALA A N 1
ATOM 1522 C CA . ALA A 1 203 ? 26.709 1.964 0.380 1.00 87.50 203 ALA A CA 1
ATOM 1523 C C . ALA A 1 203 ? 27.948 2.754 -0.068 1.00 87.50 203 ALA A C 1
ATOM 1525 O O . ALA A 1 203 ? 28.963 2.144 -0.392 1.00 87.50 203 ALA A O 1
ATOM 1526 N N . VAL A 1 204 ? 27.904 4.090 -0.006 1.00 87.12 204 VAL A N 1
ATOM 1527 C CA . VAL A 1 204 ? 29.049 4.964 -0.318 1.00 87.12 204 VAL A CA 1
ATOM 1528 C C . VAL A 1 204 ? 30.199 4.748 0.666 1.00 87.12 204 VAL A C 1
ATOM 1530 O O . VAL A 1 204 ? 31.349 4.662 0.247 1.00 87.12 204 VAL A O 1
ATOM 1533 N N . ALA A 1 205 ? 29.903 4.596 1.960 1.00 89.00 205 ALA A N 1
ATOM 1534 C CA . ALA A 1 205 ? 30.919 4.320 2.973 1.00 89.00 205 ALA A CA 1
ATOM 1535 C C . ALA A 1 205 ? 31.618 2.967 2.751 1.00 89.00 205 ALA A C 1
ATOM 1537 O O . ALA A 1 205 ? 32.814 2.845 3.004 1.00 89.00 205 ALA A O 1
ATOM 1538 N N . ARG A 1 206 ? 30.888 1.951 2.269 1.00 95.44 206 ARG A N 1
ATOM 1539 C CA . ARG A 1 206 ? 31.456 0.631 1.944 1.00 95.44 206 ARG A CA 1
ATOM 1540 C C . ARG A 1 206 ? 32.185 0.601 0.603 1.00 95.44 206 ARG A C 1
ATOM 1542 O O . ARG A 1 206 ? 33.131 -0.165 0.451 1.00 95.44 206 ARG A O 1
ATOM 1549 N N . HIS A 1 207 ? 31.752 1.414 -0.355 1.00 91.62 207 HIS A N 1
ATOM 1550 C CA . HIS A 1 207 ? 32.252 1.408 -1.725 1.00 91.62 207 HIS A CA 1
ATOM 1551 C C . HIS A 1 207 ? 32.400 2.843 -2.255 1.00 91.62 207 HIS A C 1
ATOM 1553 O O . HIS A 1 207 ? 31.535 3.325 -2.990 1.00 91.62 207 HIS A O 1
ATOM 1559 N N . PRO A 1 208 ? 33.504 3.538 -1.936 1.00 89.62 208 PRO A N 1
ATOM 1560 C CA . PRO A 1 208 ? 33.703 4.928 -2.352 1.00 89.62 208 PRO A CA 1
ATOM 1561 C C . PRO A 1 208 ? 33.742 5.112 -3.880 1.00 89.62 208 PRO A C 1
ATOM 1563 O O . PRO A 1 208 ? 33.433 6.194 -4.374 1.00 89.62 208 PRO A O 1
ATOM 1566 N N . GLU A 1 209 ? 34.041 4.058 -4.648 1.00 88.25 209 GLU A N 1
ATOM 1567 C CA . GLU A 1 209 ? 34.037 4.098 -6.120 1.00 88.25 209 GLU A CA 1
ATOM 1568 C C . GLU A 1 209 ? 32.638 4.341 -6.721 1.00 88.25 209 GLU A C 1
ATOM 1570 O O . GLU A 1 209 ? 32.517 4.978 -7.771 1.00 88.25 209 GLU A O 1
ATOM 1575 N N . LEU A 1 210 ? 31.564 3.935 -6.024 1.00 80.44 210 LEU A N 1
ATOM 1576 C CA . LEU A 1 210 ? 30.174 4.210 -6.431 1.00 80.44 210 LEU A CA 1
ATOM 1577 C C . LEU A 1 210 ? 29.833 5.707 -6.378 1.00 80.44 210 LEU A C 1
ATOM 1579 O O . LEU A 1 210 ? 28.921 6.153 -7.070 1.00 80.44 210 LEU A O 1
ATOM 1583 N N . ALA A 1 211 ? 30.562 6.501 -5.585 1.00 78.56 211 ALA A N 1
ATOM 1584 C CA . ALA A 1 211 ? 30.386 7.951 -5.560 1.00 78.56 211 ALA A CA 1
ATOM 1585 C C . ALA A 1 211 ? 31.027 8.644 -6.773 1.00 78.56 211 ALA A C 1
ATOM 1587 O O . ALA A 1 211 ? 30.631 9.757 -7.115 1.00 78.56 211 ALA A O 1
ATOM 1588 N N . ARG A 1 212 ? 32.011 8.004 -7.422 1.00 79.19 212 ARG A N 1
ATOM 1589 C CA . ARG A 1 212 ? 32.714 8.554 -8.593 1.00 79.19 212 ARG A CA 1
ATOM 1590 C C . ARG A 1 212 ? 32.032 8.210 -9.908 1.00 79.19 212 ARG A C 1
ATOM 1592 O O . ARG A 1 212 ? 32.070 9.014 -10.833 1.00 79.19 212 ARG A O 1
ATOM 1599 N N . THR A 1 213 ? 31.415 7.035 -9.991 1.00 77.00 213 THR A N 1
ATOM 1600 C CA . THR A 1 213 ? 30.723 6.573 -11.198 1.00 77.00 213 THR A CA 1
ATOM 1601 C C . THR A 1 213 ? 29.313 6.124 -10.823 1.00 77.00 213 THR A C 1
ATOM 1603 O O . THR A 1 213 ? 29.152 5.045 -10.249 1.00 77.00 213 THR A O 1
ATOM 1606 N N . PRO A 1 214 ? 28.271 6.943 -11.072 1.00 65.56 214 PRO A N 1
ATOM 1607 C CA . PRO A 1 214 ? 26.910 6.498 -10.821 1.00 65.56 214 PRO A CA 1
ATOM 1608 C C . PRO A 1 214 ? 26.633 5.264 -11.695 1.00 65.56 214 PRO A C 1
ATOM 1610 O O . PRO A 1 214 ? 26.958 5.276 -12.886 1.00 65.56 214 PRO A O 1
ATOM 1613 N N . PRO A 1 215 ? 26.078 4.178 -11.132 1.00 60.09 215 PRO A N 1
ATOM 1614 C CA . PRO A 1 215 ? 25.855 2.953 -11.882 1.00 60.09 215 PRO A CA 1
ATOM 1615 C C . PRO A 1 215 ? 24.872 3.201 -13.031 1.00 60.09 215 PRO A C 1
ATOM 1617 O O . PRO A 1 215 ? 23.716 3.562 -12.812 1.00 60.09 215 PRO A O 1
ATOM 1620 N N . PHE A 1 216 ? 25.336 2.952 -14.259 1.00 56.88 216 PHE A N 1
ATOM 1621 C CA . PHE A 1 216 ? 24.560 3.065 -15.504 1.00 56.88 216 PHE A CA 1
ATOM 1622 C C . PHE A 1 216 ? 23.315 2.155 -15.527 1.00 56.88 216 PHE A C 1
ATOM 1624 O O . PHE A 1 216 ? 22.388 2.371 -16.301 1.00 56.88 216 PHE A O 1
ATOM 1631 N N . SER A 1 217 ? 23.265 1.135 -14.665 1.00 50.12 217 SER A N 1
ATOM 1632 C CA . SER A 1 217 ? 22.215 0.111 -14.654 1.00 50.12 217 SER A CA 1
ATOM 1633 C C . SER A 1 217 ? 20.903 0.528 -13.990 1.00 50.12 217 SER A C 1
ATOM 1635 O O . SER A 1 217 ? 19.946 -0.241 -14.038 1.00 50.12 217 SER A O 1
ATOM 1637 N N . LEU A 1 218 ? 20.806 1.723 -13.391 1.00 50.66 218 LEU A N 1
ATOM 1638 C CA . LEU A 1 218 ? 19.534 2.181 -12.818 1.00 50.66 218 LEU A CA 1
ATOM 1639 C C . LEU A 1 218 ? 18.485 2.564 -13.873 1.00 50.66 218 LEU A C 1
ATOM 1641 O O . LEU A 1 218 ? 17.369 2.911 -13.496 1.00 50.66 218 LEU A O 1
ATOM 1645 N N . GLY A 1 219 ? 18.812 2.518 -15.171 1.00 46.53 219 GLY A N 1
ATOM 1646 C CA . GLY A 1 219 ? 17.864 2.791 -16.261 1.00 46.53 219 GLY A CA 1
ATOM 1647 C C . GLY A 1 219 ? 17.336 4.230 -16.291 1.00 46.53 219 GLY A C 1
ATOM 1648 O O . GLY A 1 219 ? 16.547 4.587 -17.160 1.00 46.53 219 GLY A O 1
ATOM 1649 N N . VAL A 1 220 ? 17.780 5.075 -15.360 1.00 49.84 220 VAL A N 1
ATOM 1650 C CA . VAL A 1 220 ? 17.596 6.519 -15.408 1.00 49.84 220 VAL A CA 1
ATOM 1651 C C . VAL A 1 220 ? 18.775 7.061 -16.197 1.00 49.84 220 VAL A C 1
ATOM 1653 O O . VAL A 1 220 ? 19.772 7.505 -15.627 1.00 49.84 220 VAL A O 1
ATOM 1656 N N . ASP A 1 221 ? 18.683 6.967 -17.521 1.00 44.28 221 ASP A N 1
ATOM 1657 C CA . ASP A 1 221 ? 19.633 7.607 -18.423 1.00 44.28 221 ASP A CA 1
ATOM 1658 C C . ASP A 1 221 ? 19.460 9.130 -18.283 1.00 44.28 221 ASP A C 1
ATOM 1660 O O . ASP A 1 221 ? 18.728 9.797 -19.012 1.00 44.28 221 ASP A O 1
ATOM 1664 N N . LEU A 1 222 ? 20.106 9.708 -17.265 1.00 48.50 222 LEU A N 1
ATOM 1665 C CA . LEU A 1 222 ? 20.153 11.156 -17.019 1.00 48.50 222 LEU A CA 1
ATOM 1666 C C . LEU A 1 222 ? 20.824 11.911 -18.185 1.00 48.50 222 LEU A C 1
ATOM 1668 O O . LEU A 1 222 ? 20.751 13.144 -18.241 1.00 48.50 222 LEU A O 1
ATOM 1672 N N . SER A 1 223 ? 21.444 11.164 -19.105 1.00 46.78 223 SER A N 1
ATOM 1673 C CA . SER A 1 223 ? 22.008 11.599 -20.380 1.00 46.78 223 SER A CA 1
ATOM 1674 C C . SER A 1 223 ? 20.940 12.101 -21.368 1.00 46.78 223 SER A C 1
ATOM 1676 O O . SER A 1 223 ? 21.212 13.043 -22.109 1.00 46.78 223 SER A O 1
ATOM 1678 N N . LEU A 1 224 ? 19.698 11.595 -21.313 1.00 49.44 224 LEU A N 1
ATOM 1679 C CA . LEU A 1 224 ? 18.601 12.029 -22.199 1.00 49.44 224 LEU A CA 1
ATOM 1680 C C . LEU A 1 224 ? 18.060 13.430 -21.870 1.00 49.44 224 LEU A C 1
ATOM 1682 O O . LEU A 1 224 ? 17.368 14.040 -22.678 1.00 49.44 224 LEU A O 1
ATOM 1686 N N . CYS A 1 225 ? 18.408 13.972 -20.701 1.00 46.94 225 CYS A N 1
ATOM 1687 C CA . CYS A 1 225 ? 18.101 15.350 -20.316 1.00 46.94 225 CYS A CA 1
ATOM 1688 C C . CYS A 1 225 ? 19.310 16.277 -20.475 1.00 46.94 225 CYS A C 1
ATOM 1690 O O . CYS A 1 225 ? 19.391 17.290 -19.774 1.00 46.94 225 CYS A O 1
ATOM 1692 N N . VAL A 1 226 ? 20.299 15.943 -21.305 1.00 47.38 226 VAL A N 1
ATOM 1693 C CA . VAL A 1 226 ? 21.214 16.966 -21.815 1.00 47.38 226 VAL A CA 1
ATOM 1694 C C . VAL A 1 226 ? 20.432 17.687 -22.909 1.00 47.38 226 VAL A C 1
ATOM 1696 O O . VAL A 1 226 ? 20.087 17.042 -23.897 1.00 47.38 226 VAL A O 1
ATOM 1699 N N . PRO A 1 227 ? 20.086 18.982 -22.751 1.00 49.50 227 PRO A N 1
ATOM 1700 C CA . PRO A 1 227 ? 19.578 19.731 -23.884 1.00 49.50 227 PRO A CA 1
ATOM 1701 C C . PRO A 1 227 ? 20.647 19.590 -24.955 1.00 49.50 227 PRO A C 1
ATOM 1703 O O . PRO A 1 227 ? 21.789 20.000 -24.732 1.00 49.50 227 PRO A O 1
ATOM 1706 N N . VAL A 1 228 ? 20.302 18.945 -26.072 1.00 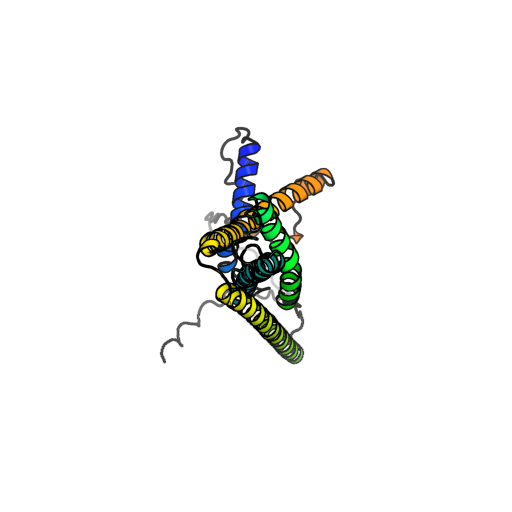56.25 228 VAL A N 1
ATOM 1707 C CA . VAL A 1 228 ? 21.097 19.041 -27.287 1.00 56.25 228 VAL A CA 1
ATOM 1708 C C . VAL A 1 228 ? 21.243 20.536 -27.475 1.00 56.25 228 VAL A C 1
ATOM 1710 O O . VAL A 1 228 ? 20.272 21.226 -27.786 1.00 56.25 228 VAL A O 1
ATOM 1713 N N . LYS A 1 229 ? 22.426 21.071 -27.149 1.00 52.94 229 LYS A N 1
ATOM 1714 C CA . LYS A 1 229 ? 22.779 22.411 -27.569 1.00 52.94 229 LYS A CA 1
ATOM 1715 C C . LYS A 1 229 ? 22.651 22.299 -29.069 1.00 52.94 229 LYS A C 1
ATOM 1717 O O . LYS A 1 229 ? 23.490 21.667 -29.705 1.00 52.94 229 LYS A O 1
ATOM 1722 N N . ALA A 1 230 ? 21.562 22.840 -29.599 1.00 55.84 230 ALA A N 1
ATOM 1723 C CA . ALA A 1 230 ? 21.429 23.161 -30.995 1.00 55.84 230 ALA A CA 1
ATOM 1724 C C . ALA A 1 230 ? 22.489 24.232 -31.265 1.00 55.84 230 ALA A C 1
ATOM 1726 O O . ALA A 1 230 ? 22.198 25.416 -31.395 1.00 55.84 230 ALA A O 1
ATOM 1727 N N . GLY A 1 231 ? 23.753 23.809 -31.281 1.00 53.69 231 GLY A N 1
ATOM 1728 C CA . GLY A 1 231 ? 24.808 24.437 -32.036 1.00 53.69 231 GLY A CA 1
ATOM 1729 C C . GLY A 1 231 ? 24.463 24.191 -33.490 1.00 53.69 231 GLY A C 1
ATOM 1730 O O . GLY A 1 231 ? 25.108 23.405 -34.170 1.00 53.69 231 GLY A O 1
ATOM 1731 N N . PHE A 1 232 ? 23.402 24.853 -33.944 1.00 50.72 232 PHE A N 1
ATOM 1732 C CA . PHE A 1 232 ? 23.256 25.244 -35.327 1.00 50.72 232 PHE A CA 1
ATOM 1733 C C . PHE A 1 232 ? 24.288 26.359 -35.540 1.00 50.72 232 PHE A C 1
ATOM 1735 O O . PHE A 1 232 ? 23.957 27.534 -35.678 1.00 50.72 232 PHE A O 1
ATOM 1742 N N . GLU A 1 233 ? 25.571 26.003 -35.452 1.00 52.97 233 GLU A N 1
ATOM 1743 C CA . GLU A 1 233 ? 26.607 26.791 -36.088 1.00 52.97 233 GLU A CA 1
ATOM 1744 C C . GLU A 1 233 ? 26.376 26.580 -37.576 1.00 52.97 233 GLU A C 1
ATOM 1746 O O . GLU A 1 233 ? 26.665 25.522 -38.134 1.00 52.97 233 GLU A O 1
ATOM 1751 N N . GLY A 1 234 ? 25.754 27.581 -38.197 1.00 54.31 234 GLY A N 1
ATOM 1752 C CA . GLY A 1 234 ? 25.754 27.740 -39.638 1.00 54.31 234 GLY A CA 1
ATOM 1753 C C . GLY A 1 234 ? 27.197 27.870 -40.111 1.00 54.31 234 GLY A C 1
ATOM 1754 O O . GLY A 1 234 ? 27.713 28.974 -40.251 1.00 54.31 234 GLY A O 1
ATOM 1755 N N . GLY A 1 235 ? 27.847 26.730 -40.320 1.00 48.34 235 GLY A N 1
ATOM 1756 C CA . GLY A 1 235 ? 29.053 26.617 -41.117 1.00 48.34 235 GLY A CA 1
ATOM 1757 C C . GLY A 1 235 ? 28.665 26.700 -42.595 1.00 48.34 235 GLY A C 1
ATOM 1758 O O . GLY A 1 235 ? 27.727 26.014 -43.013 1.00 48.34 235 GLY A O 1
ATOM 1759 N N . PRO A 1 236 ? 29.323 27.556 -43.390 1.00 54.66 236 PRO A N 1
ATOM 1760 C CA . PRO A 1 236 ? 28.995 27.731 -44.791 1.00 54.66 236 PRO A CA 1
ATOM 1761 C C . PRO A 1 236 ? 29.258 26.443 -45.571 1.00 54.66 236 PRO A C 1
ATOM 1763 O O . PRO A 1 236 ? 30.216 25.716 -45.325 1.00 54.66 236 PRO A O 1
ATOM 1766 N N . SER A 1 237 ? 28.365 26.185 -46.522 1.00 54.09 237 SER A N 1
ATOM 1767 C CA . SER A 1 237 ? 28.482 25.119 -47.508 1.00 54.09 237 SER A CA 1
ATOM 1768 C C . SER A 1 237 ? 29.773 25.301 -48.303 1.00 54.09 237 SER A C 1
ATOM 1770 O O . SER A 1 237 ? 29.821 26.142 -49.199 1.00 54.09 237 SER A O 1
ATOM 1772 N N . GLU A 1 238 ? 30.805 24.519 -47.994 1.00 54.88 238 GLU A N 1
ATOM 1773 C CA . GLU A 1 238 ? 31.946 24.354 -48.888 1.00 54.88 238 GLU A CA 1
ATOM 1774 C C . GLU A 1 238 ? 31.691 23.132 -49.772 1.00 54.88 238 GLU A C 1
ATOM 1776 O O . GLU A 1 238 ? 31.599 21.981 -49.343 1.00 54.88 238 GLU A O 1
ATOM 1781 N N . SER A 1 239 ? 31.427 23.460 -51.027 1.00 54.84 239 SER A N 1
ATOM 1782 C CA . SER A 1 239 ? 31.034 22.599 -52.123 1.00 54.84 239 SER A CA 1
ATOM 1783 C C . SER A 1 239 ? 32.146 21.656 -52.579 1.00 54.84 239 SER A C 1
ATOM 1785 O O . SER A 1 239 ? 33.291 22.071 -52.707 1.00 54.84 239 SER A O 1
ATOM 1787 N N . LEU A 1 240 ? 31.726 20.447 -52.964 1.00 50.06 240 LEU A N 1
ATOM 1788 C CA . LEU A 1 240 ? 32.200 19.667 -54.116 1.00 50.06 240 LEU A CA 1
ATOM 1789 C C . LEU A 1 240 ? 33.710 19.691 -54.423 1.00 50.06 240 LEU A C 1
ATOM 1791 O O . LEU A 1 240 ? 34.195 20.612 -55.069 1.00 50.06 240 LEU A O 1
ATOM 1795 N N . HIS A 1 241 ? 34.385 18.563 -54.189 1.00 51.28 241 HIS A N 1
ATOM 1796 C CA . HIS A 1 241 ? 34.915 17.716 -55.273 1.00 51.28 241 HIS A CA 1
ATOM 1797 C C . HIS A 1 241 ? 35.754 16.563 -54.703 1.00 51.28 241 HIS A C 1
ATOM 1799 O O . HIS A 1 241 ? 36.902 16.757 -54.326 1.00 51.28 241 HIS A O 1
ATOM 1805 N N . ALA A 1 242 ? 35.229 15.339 -54.744 1.00 50.28 242 ALA A N 1
ATOM 1806 C CA . ALA A 1 242 ? 36.052 14.147 -54.940 1.00 50.28 242 ALA A CA 1
ATOM 1807 C C . ALA A 1 242 ? 35.166 13.022 -55.473 1.00 50.28 242 ALA A C 1
ATOM 1809 O O . ALA A 1 242 ? 34.187 12.606 -54.863 1.00 50.28 242 ALA A O 1
ATOM 1810 N N . LYS A 1 243 ? 35.497 12.625 -56.692 1.00 58.75 243 LYS A N 1
ATOM 1811 C CA . LYS A 1 243 ? 34.888 11.590 -57.507 1.00 58.75 243 LYS A CA 1
ATOM 1812 C C . LYS A 1 243 ? 35.607 10.292 -57.164 1.00 58.75 243 LYS A C 1
ATOM 1814 O O . LYS A 1 243 ? 36.804 10.237 -57.407 1.00 58.75 243 LYS A O 1
ATOM 1819 N N . ASP A 1 244 ? 34.890 9.281 -56.688 1.00 51.22 244 ASP A N 1
ATOM 1820 C CA . ASP A 1 244 ? 35.359 7.897 -56.769 1.00 51.22 244 ASP A CA 1
ATOM 1821 C C . ASP A 1 244 ? 34.213 6.972 -57.204 1.00 51.22 244 ASP A C 1
ATOM 1823 O O . ASP A 1 244 ? 33.123 7.028 -56.621 1.00 51.22 244 ASP A O 1
ATOM 1827 N N . PRO A 1 245 ? 34.415 6.171 -58.266 1.00 63.31 245 PRO A N 1
ATOM 1828 C CA . PRO A 1 245 ? 33.495 5.130 -58.680 1.00 63.31 245 PRO A CA 1
ATOM 1829 C C . PRO A 1 245 ? 33.809 3.813 -57.952 1.00 63.31 245 PRO A C 1
ATOM 1831 O O . PRO A 1 245 ? 34.946 3.530 -57.594 1.00 63.31 245 PRO A O 1
ATOM 1834 N N . ASP A 1 246 ? 32.778 2.985 -57.816 1.00 61.47 246 ASP A N 1
ATOM 1835 C CA . ASP A 1 246 ? 32.853 1.556 -57.503 1.00 61.47 246 ASP A CA 1
ATOM 1836 C C . ASP A 1 246 ? 33.325 1.152 -56.097 1.00 61.47 246 ASP A C 1
ATOM 1838 O O . ASP A 1 246 ? 34.458 0.747 -55.854 1.00 61.47 246 ASP A O 1
ATOM 1842 N N . GLY A 1 247 ? 32.359 1.098 -55.176 1.00 47.25 247 GLY A N 1
ATOM 1843 C CA . GLY A 1 247 ? 32.507 0.424 -53.889 1.00 47.25 247 GLY A CA 1
ATOM 1844 C C . GLY A 1 247 ? 31.182 -0.149 -53.403 1.00 47.25 247 GLY A C 1
ATOM 1845 O O . GLY A 1 247 ? 30.386 0.539 -52.774 1.00 47.25 247 GLY A O 1
ATOM 1846 N N . LYS A 1 248 ? 30.934 -1.423 -53.719 1.00 49.84 248 LYS A N 1
ATOM 1847 C CA . LYS A 1 248 ? 29.823 -2.226 -53.193 1.00 49.84 248 LYS A CA 1
ATOM 1848 C C . LYS A 1 248 ? 29.759 -2.168 -51.661 1.00 49.84 248 LYS A C 1
ATOM 1850 O O . LYS A 1 248 ? 30.731 -2.510 -50.999 1.00 49.84 248 LYS A O 1
ATOM 1855 N N . GLY A 1 249 ? 28.546 -1.963 -51.149 1.00 50.47 249 GLY A N 1
ATOM 1856 C CA . GLY A 1 249 ? 28.075 -2.628 -49.935 1.00 50.47 249 GLY A CA 1
ATOM 1857 C C . GLY A 1 249 ? 28.019 -1.764 -48.681 1.00 50.47 249 GLY A C 1
ATOM 1858 O O . GLY A 1 249 ? 29.013 -1.603 -47.990 1.00 50.47 249 GLY A O 1
ATOM 1859 N N . SER A 1 250 ? 26.815 -1.307 -48.345 1.00 44.06 250 SER A N 1
ATOM 1860 C CA . SER A 1 250 ? 26.174 -1.517 -47.038 1.00 44.06 250 SER A CA 1
ATOM 1861 C C . SER A 1 250 ? 24.914 -0.654 -46.999 1.00 44.06 250 SER A C 1
ATOM 1863 O O . SER A 1 250 ? 24.985 0.572 -47.050 1.00 44.06 250 SER A O 1
ATOM 1865 N N . VAL A 1 251 ? 23.752 -1.303 -46.980 1.00 49.78 251 VAL A N 1
ATOM 1866 C CA . VAL A 1 251 ? 22.456 -0.642 -46.815 1.00 49.78 251 VAL A CA 1
ATOM 1867 C C . VAL A 1 251 ? 22.356 -0.236 -45.348 1.00 49.78 251 VAL A C 1
ATOM 1869 O O . VAL A 1 251 ? 22.059 -1.061 -44.490 1.00 49.78 251 VAL A O 1
ATOM 1872 N N . ALA A 1 252 ? 22.661 1.027 -45.057 1.00 44.59 252 ALA A N 1
ATOM 1873 C CA . ALA A 1 252 ? 22.285 1.645 -43.799 1.00 44.59 252 ALA A CA 1
ATOM 1874 C C . ALA A 1 252 ? 20.774 1.902 -43.844 1.00 44.59 252 ALA A C 1
ATOM 1876 O O . ALA A 1 252 ? 20.289 2.719 -44.628 1.00 44.59 252 ALA A O 1
ATOM 1877 N N . GLU A 1 253 ? 20.039 1.143 -43.038 1.00 49.81 253 GLU A N 1
ATOM 1878 C CA . GLU A 1 253 ? 18.616 1.323 -42.790 1.00 49.81 253 GLU A CA 1
ATOM 1879 C C . GLU A 1 253 ? 18.413 2.670 -42.086 1.00 49.81 253 GLU A C 1
ATOM 1881 O O . GLU A 1 253 ? 18.744 2.863 -40.916 1.00 49.81 253 GLU A O 1
ATOM 1886 N N . VAL A 1 254 ? 17.945 3.644 -42.862 1.00 48.00 254 VAL A N 1
ATOM 1887 C CA . VAL A 1 254 ? 17.549 4.968 -42.394 1.00 48.00 254 VAL A CA 1
ATOM 1888 C C . VAL A 1 254 ? 16.215 4.815 -41.666 1.00 48.00 254 VAL A C 1
ATOM 1890 O O . VAL A 1 254 ? 15.174 4.663 -42.302 1.00 48.00 254 VAL A O 1
ATOM 1893 N N . CYS A 1 255 ? 16.233 4.879 -40.333 1.00 39.12 255 CYS A N 1
ATOM 1894 C CA . CYS A 1 255 ? 15.034 5.165 -39.547 1.00 39.12 255 CYS A CA 1
ATOM 1895 C C . CYS A 1 255 ? 14.583 6.599 -39.856 1.00 39.12 255 CYS A C 1
ATOM 1897 O O . CYS A 1 255 ? 15.115 7.565 -39.307 1.00 39.12 255 CYS A O 1
ATOM 1899 N N . GLY A 1 256 ? 13.628 6.731 -40.774 1.00 43.66 256 GLY A N 1
ATOM 1900 C CA . GLY A 1 256 ? 12.897 7.972 -40.998 1.00 43.66 256 GLY A CA 1
ATOM 1901 C C . GLY A 1 256 ? 11.863 8.220 -39.889 1.00 43.66 256 GLY A C 1
ATOM 1902 O O . GLY A 1 256 ? 11.354 7.263 -39.303 1.00 43.66 256 GLY A O 1
ATOM 1903 N N . PRO A 1 257 ? 11.525 9.485 -39.595 1.00 44.88 257 PRO A N 1
ATOM 1904 C CA . PRO A 1 257 ? 10.403 9.811 -38.729 1.00 44.88 257 PRO A CA 1
ATOM 1905 C C . PRO A 1 257 ? 9.094 9.625 -39.509 1.00 44.88 257 PRO A C 1
ATOM 1907 O O . PRO A 1 257 ? 8.776 10.399 -40.409 1.00 44.88 257 PRO A O 1
ATOM 1910 N N . GLU A 1 258 ? 8.327 8.589 -39.169 1.00 43.47 258 GLU A N 1
ATOM 1911 C CA . GLU A 1 258 ? 6.956 8.396 -39.651 1.00 43.47 258 GLU A CA 1
ATOM 1912 C C . GLU A 1 258 ? 5.981 9.244 -38.805 1.00 43.47 258 GLU A C 1
ATOM 1914 O O . GLU A 1 258 ? 5.145 8.741 -38.059 1.00 43.47 258 GLU A O 1
ATOM 1919 N N . GLU A 1 259 ? 6.112 10.568 -38.894 1.00 53.03 259 GLU A N 1
ATOM 1920 C CA . GLU A 1 259 ? 5.067 11.514 -38.493 1.00 53.03 259 GLU A CA 1
ATOM 1921 C C . GLU A 1 259 ? 4.325 11.964 -39.753 1.00 53.03 259 GLU A C 1
ATOM 1923 O O . GLU A 1 259 ? 4.815 12.835 -40.460 1.00 53.03 259 GLU A O 1
ATOM 1928 N N . GLN A 1 260 ? 3.173 11.346 -40.049 1.00 49.62 260 GLN A N 1
ATOM 1929 C CA . GLN A 1 260 ? 1.994 11.954 -40.707 1.00 49.62 260 GLN A CA 1
ATOM 1930 C C . GLN A 1 260 ? 1.039 10.870 -41.235 1.00 49.62 260 GLN A C 1
ATOM 1932 O O . GLN A 1 260 ? 0.977 10.625 -42.438 1.00 49.62 260 GLN A O 1
ATOM 1937 N N . LYS A 1 261 ? 0.241 10.239 -40.357 1.00 45.19 261 LYS A N 1
ATOM 1938 C CA . LYS A 1 261 ? -1.069 9.685 -40.769 1.00 45.19 261 LYS A CA 1
ATOM 1939 C C . LYS A 1 261 ? -2.015 9.300 -39.623 1.00 45.19 261 LYS A C 1
ATOM 1941 O O . LYS A 1 261 ? -2.568 8.206 -39.613 1.00 45.19 261 LYS A O 1
ATOM 1946 N N . VAL A 1 262 ? -2.251 10.192 -38.657 1.00 45.94 262 VAL A N 1
ATOM 1947 C CA . VAL A 1 262 ? -3.311 9.981 -37.643 1.00 45.94 262 VAL A CA 1
ATOM 1948 C C . VAL A 1 262 ? -4.153 11.245 -37.450 1.00 45.94 262 VAL A C 1
ATOM 1950 O O . VAL A 1 262 ? -4.358 11.708 -36.337 1.00 45.94 262 VAL A O 1
ATOM 1953 N N . GLU A 1 263 ? -4.657 11.809 -38.549 1.00 51.06 263 GLU A N 1
ATOM 1954 C CA . GLU A 1 263 ? -5.648 12.898 -38.498 1.00 51.06 263 GLU A CA 1
ATOM 1955 C C . GLU A 1 263 ? -6.852 12.675 -39.434 1.00 51.06 263 GLU A C 1
ATOM 1957 O O . GLU A 1 263 ? -7.530 13.614 -39.829 1.00 51.06 263 GLU A O 1
ATOM 1962 N N . GLU A 1 264 ? -7.169 11.418 -39.769 1.00 48.28 264 GLU A N 1
ATOM 1963 C CA . GLU A 1 264 ? -8.295 11.102 -40.669 1.00 48.28 264 GLU A CA 1
ATOM 1964 C C . GLU A 1 264 ? -9.203 9.966 -40.161 1.00 48.28 264 GLU A C 1
ATOM 1966 O O . GLU A 1 264 ? -9.730 9.188 -40.946 1.00 48.28 264 GLU A O 1
ATOM 1971 N N . LEU A 1 265 ? -9.402 9.836 -38.841 1.00 45.31 265 LEU A N 1
ATOM 1972 C CA . LEU A 1 265 ? -10.400 8.897 -38.285 1.00 45.31 265 LEU A CA 1
ATOM 1973 C C . LEU A 1 265 ? -11.208 9.427 -37.083 1.00 45.31 265 LEU A C 1
ATOM 1975 O O . LEU A 1 265 ? -11.998 8.682 -36.513 1.00 45.31 265 LEU A O 1
ATOM 1979 N N . ALA A 1 266 ? -11.103 10.714 -36.731 1.00 43.75 266 ALA A N 1
ATOM 1980 C CA . ALA A 1 266 ? -11.935 11.333 -35.685 1.00 43.75 266 ALA A CA 1
ATOM 1981 C C . ALA A 1 266 ? -13.243 11.962 -36.219 1.00 43.75 266 ALA A C 1
ATOM 1983 O O . ALA A 1 266 ? -13.849 12.805 -35.563 1.00 43.75 266 ALA A O 1
ATOM 1984 N N . GLY A 1 267 ? -13.682 11.553 -37.410 1.00 58.16 267 GLY A N 1
ATOM 1985 C CA . GLY A 1 267 ? -14.949 11.960 -38.011 1.00 58.16 267 GLY A CA 1
ATOM 1986 C C . GLY A 1 267 ? -15.820 10.757 -38.351 1.00 58.16 267 GLY A C 1
ATOM 1987 O O . GLY A 1 267 ? -15.971 10.449 -39.532 1.00 58.16 267 GLY A O 1
ATOM 1988 N N . ARG A 1 268 ? -16.355 10.071 -37.334 1.00 46.78 268 ARG A N 1
ATOM 1989 C CA . ARG A 1 268 ? -17.560 9.225 -37.410 1.00 46.78 268 ARG A CA 1
ATOM 1990 C C . ARG A 1 268 ? -18.079 8.870 -36.024 1.00 46.78 268 ARG A C 1
ATOM 1992 O O . ARG A 1 268 ? -17.261 8.415 -35.197 1.00 46.78 268 ARG A O 1
#

Organism: Polarella glacialis (NCBI:txid89957)

Foldseek 3Di:
DVVVVPDPDPDDDDVVVVLVVLLVVLLCVPQLVNVLVDDDPFFHSVLSVLLLVLLLLQLLLQLLVVCVVVVQFFPPDDDPVPRDDHDDPVNLVVSSVVSNVVSVVVSVVLVVLRTDDDDPPPDDDVVVVVVSVVVNVVSVVVSCVSSVVSSVVSVVSNVVSVVRGDPVCVVVSVVSSVVNVCCSRPVVSSVVSVVVVVVVVVVCVVPVVCVVDPDPPVPPPVVVPPPPPPPPVPDDDDDDDDDDDDDDDDDDPDPDDPPDDDPPPPPD

pLDDT: mean 78.08, std 18.05, range [38.38, 98.25]

Radius of gyration: 28.75 Å; chains: 1; bounding box: 58×47×95 Å

Sequence (268 aa):
AFYDYVTPGGTSANPVWAFLWRSWLVKAAFNPLAELSYLSVHVSAGKRAKLLADGLLGTLAISALLFSVSGSAVAARNPTACAAPGGSVGWLVLVTLTSAALNALPRTLLYNLAVRSFQDDGGGDPRQRQQQLLRSRSADLRFWLVGGLLSGLQVMIILSFLAQLGEADEWKWLFSFFLNLCSSLLLGPVLCAAGLATATQLAVARHPELARTPPFSLGVDLSLCVPVKAGFEGGPSESLHAKDPDGKGSVAEVCGPEEQKVEELAGR